Protein AF-A0ABD1RE28-F1 (afdb_monomer_lite)

Foldseek 3Di:
DDDDDDDDDDDDDDDDDDDDDDDDDDDDDDDDDDDDDDDDDDDDDDDDDDDDDDDDDDDDDDDDDDDDDDDDPDDPPPPPPPDPPCPPVNLCVVCVVLLVLLVVCQVVLLPDDLVVLLVLLVVLLVVLQVDPDLPVVLSVLLSSLQNLCCVQVVDRQDSLLSSLLVCVLVVHHRDDDPPNCPLLSVCSSLSSVLSNVPAEEDEDADLVCLVVSCVRNVVSVVSSPFFEAEDDPPDDLVNLLVRRSTSYYRYYPVRVVVLVVVQVVDPDPVSRSD

pLDDT: mean 76.42, std 28.59, range [24.11, 98.69]

Organism: NCBI:txid126358

Secondary structure (DSSP, 8-state):
---------------PPPP--------------------------------------------------------TTSSSSSS----HHHHHHHHHHHHHHHHHHHHHHHTS-HHHHHHHHHHHHHHHTT-S-GGGTHHHHHHHHHHHHHHHHS----HHHHHHHHHHHTT------TTS-HHHHHHHHHHHHHTTSS-EEEEESSHHHHHHHHHHTTHHHHHTT--EEE--TT--HHHHHHHHTSSEEEEEHHHHHHHHHHHHH-SSGGG---

Sequence (274 aa):
MAIAPPLESTAVVHRRPSLSTSALCSNFILSRSSNWLGADFGTNSLKLRVGGGRRREGARGRRRLCAGPRAALGGIFGGIFGKDADTGESTKQMYSGTVALINKLEPEISTLSDSQLRERTSALQERARNVDSLDSLLPEAFAVVREASRRVLGLRPFDVQLIGGMVLHKGEIAEMKTGEGKTLVAILPAFLNALAGKGVHVVTVNDYLARRDCEWVGQVPRFLGLKVGLIQQNMTSEQRRENYLCDITYVTNSELGFDFLRDNLATESNSLAM

Radius of gyration: 31.25 Å; chains: 1; bounding box: 110×73×64 Å

Structure (mmCIF, N/CA/C/O backbone):
data_AF-A0ABD1RE28-F1
#
_entry.id   AF-A0ABD1RE28-F1
#
loop_
_atom_site.group_PDB
_atom_site.id
_atom_site.type_symbol
_atom_site.label_atom_id
_atom_site.label_alt_id
_atom_site.label_comp_id
_atom_site.label_asym_id
_atom_site.label_entity_id
_atom_site.label_seq_id
_atom_site.pdbx_PDB_ins_code
_atom_site.Cartn_x
_atom_site.Cartn_y
_atom_site.Cartn_z
_atom_site.occupancy
_atom_site.B_iso_or_equiv
_atom_site.auth_seq_id
_atom_site.auth_comp_id
_atom_site.auth_asym_id
_atom_site.auth_atom_id
_atom_site.pdbx_PDB_model_num
ATOM 1 N N . MET A 1 1 ? -46.874 31.652 -7.461 1.00 36.19 1 MET A N 1
ATOM 2 C CA . MET A 1 1 ? -47.895 31.133 -8.402 1.00 36.19 1 MET A CA 1
ATOM 3 C C . MET A 1 1 ? -47.139 30.411 -9.508 1.00 36.19 1 MET A C 1
ATOM 5 O O . MET A 1 1 ? -46.294 31.050 -10.101 1.00 36.19 1 MET A O 1
ATOM 9 N N . ALA A 1 2 ? -47.277 29.119 -9.781 1.00 38.47 2 ALA A N 1
ATOM 10 C CA . ALA A 1 2 ? -48.286 28.145 -9.399 1.00 38.47 2 ALA A CA 1
ATOM 11 C C . ALA A 1 2 ? -47.628 26.784 -9.096 1.00 38.47 2 ALA A C 1
ATOM 13 O O . ALA A 1 2 ? -46.570 26.453 -9.623 1.00 38.47 2 ALA A O 1
ATOM 14 N N . ILE A 1 3 ? -48.284 26.057 -8.198 1.00 42.03 3 ILE A N 1
ATOM 15 C CA . ILE A 1 3 ? -47.970 24.723 -7.684 1.00 42.03 3 ILE A CA 1
ATOM 16 C C . ILE A 1 3 ? -48.710 23.700 -8.559 1.00 42.03 3 ILE A C 1
ATOM 18 O O . ILE A 1 3 ? -49.836 23.971 -8.975 1.00 42.03 3 ILE A O 1
ATOM 22 N N . ALA A 1 4 ? -48.117 22.527 -8.787 1.00 40.69 4 ALA A N 1
ATOM 23 C CA . ALA A 1 4 ? -48.805 21.333 -9.287 1.00 40.69 4 ALA A CA 1
ATOM 24 C C . ALA A 1 4 ? -48.421 20.106 -8.420 1.00 40.69 4 ALA A C 1
ATOM 26 O O . ALA A 1 4 ? -47.352 20.128 -7.808 1.00 40.69 4 ALA A O 1
ATOM 27 N N . PRO A 1 5 ? -49.310 19.100 -8.288 1.00 51.03 5 PRO A N 1
ATOM 28 C CA . PRO A 1 5 ? -49.558 18.362 -7.039 1.00 51.03 5 PRO A CA 1
ATOM 29 C C . PRO A 1 5 ? -48.822 17.006 -6.925 1.00 51.03 5 PRO A C 1
ATOM 31 O O . PRO A 1 5 ? -48.260 16.537 -7.915 1.00 51.03 5 PRO A O 1
ATOM 34 N N . PRO A 1 6 ? -48.842 16.350 -5.740 1.00 45.81 6 PRO A N 1
ATOM 35 C CA . PRO A 1 6 ? -48.238 15.036 -5.525 1.00 45.81 6 PRO A CA 1
ATOM 36 C C . PRO A 1 6 ? -49.224 13.894 -5.833 1.00 45.81 6 PRO A C 1
ATOM 38 O O . PRO A 1 6 ? -50.433 14.056 -5.670 1.00 45.81 6 PRO A O 1
ATOM 41 N N . LEU A 1 7 ? -48.706 12.724 -6.221 1.00 45.94 7 LEU A N 1
ATOM 42 C CA . LEU A 1 7 ? -49.463 11.468 -6.264 1.00 45.94 7 LEU A CA 1
ATOM 43 C C . LEU A 1 7 ? -48.716 10.352 -5.523 1.00 45.94 7 LEU A C 1
ATOM 45 O O . LEU A 1 7 ? -47.48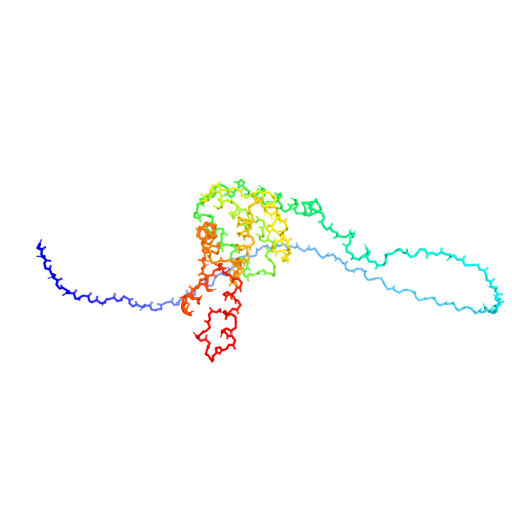8 10.278 -5.531 1.00 45.94 7 LEU A O 1
ATOM 49 N N . GLU A 1 8 ? -49.516 9.544 -4.836 1.00 36.16 8 GLU A N 1
ATOM 50 C CA . GLU A 1 8 ? -49.195 8.655 -3.725 1.00 36.16 8 GLU A CA 1
ATOM 51 C C . GLU A 1 8 ? -48.563 7.303 -4.096 1.00 36.16 8 GLU A C 1
ATOM 53 O O . GLU A 1 8 ? -48.825 6.707 -5.137 1.00 36.16 8 GLU A O 1
ATOM 58 N N . SER A 1 9 ? -47.776 6.813 -3.133 1.00 35.38 9 SER A N 1
ATOM 59 C CA . SER A 1 9 ? -47.664 5.438 -2.622 1.00 35.38 9 SER A CA 1
ATOM 60 C C . SER A 1 9 ? -48.475 4.320 -3.305 1.00 35.38 9 SER A C 1
ATOM 62 O O . SER A 1 9 ? -49.680 4.194 -3.095 1.00 35.38 9 SER A O 1
ATOM 64 N N . THR A 1 10 ? -47.758 3.347 -3.876 1.00 36.03 10 THR A N 1
ATOM 65 C CA . THR A 1 10 ? -48.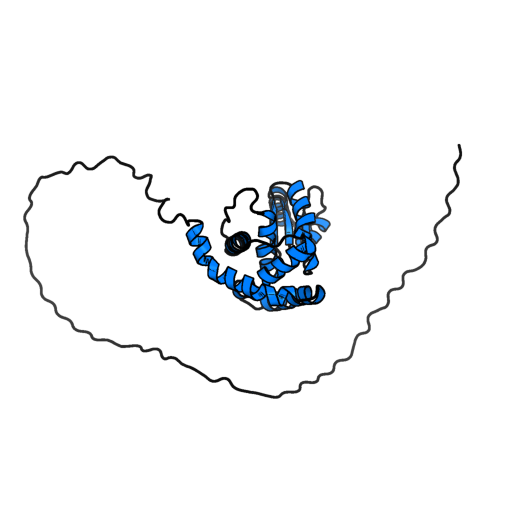192 1.939 -3.897 1.00 36.03 10 THR A CA 1
ATOM 66 C C . THR A 1 10 ? -47.042 1.022 -3.487 1.00 36.03 10 THR A C 1
ATOM 68 O O . THR A 1 10 ? -46.037 0.901 -4.186 1.00 36.03 10 THR A O 1
ATOM 71 N N . ALA A 1 11 ? -47.209 0.368 -2.339 1.00 35.75 11 ALA A N 1
ATOM 72 C CA . ALA A 1 11 ? -46.377 -0.721 -1.854 1.00 35.75 11 ALA A CA 1
ATOM 73 C C . ALA A 1 11 ? -46.570 -1.983 -2.709 1.00 35.75 11 ALA A C 1
ATOM 75 O O . ALA A 1 11 ? -47.705 -2.407 -2.914 1.00 35.75 11 ALA A O 1
ATOM 76 N N . VAL A 1 12 ? -45.478 -2.637 -3.131 1.00 37.34 12 VAL A N 1
ATOM 77 C CA . VAL A 1 12 ? -45.514 -4.026 -3.622 1.00 37.34 12 VAL A CA 1
ATOM 78 C C . VAL A 1 12 ? -44.292 -4.814 -3.124 1.00 37.34 12 VAL A C 1
ATOM 80 O O . VAL A 1 12 ? -43.197 -4.731 -3.664 1.00 37.34 12 VAL A O 1
ATOM 83 N N . VAL A 1 13 ? -44.543 -5.569 -2.051 1.00 34.44 13 VAL A N 1
ATOM 84 C CA . VAL A 1 13 ? -44.196 -6.984 -1.801 1.00 34.44 13 VAL A CA 1
ATOM 85 C C . VAL A 1 13 ? -42.754 -7.470 -2.045 1.00 34.44 13 VAL A C 1
ATOM 87 O O . VAL A 1 13 ? -42.316 -7.736 -3.161 1.00 34.44 13 VAL A O 1
ATOM 90 N N . HIS A 1 14 ? -42.093 -7.787 -0.925 1.00 31.86 14 HIS A N 1
ATOM 91 C CA . HIS A 1 14 ? -40.963 -8.710 -0.807 1.00 31.86 14 HIS A CA 1
ATOM 92 C C . HIS A 1 14 ? -41.221 -10.080 -1.460 1.00 31.86 14 HIS A C 1
ATOM 94 O O . HIS A 1 14 ? -42.184 -10.763 -1.112 1.00 31.86 14 HIS A O 1
ATOM 100 N N . ARG A 1 15 ? -40.260 -10.572 -2.254 1.00 30.05 15 ARG A N 1
ATOM 101 C CA . ARG A 1 15 ? -40.018 -12.015 -2.423 1.00 30.05 15 ARG A CA 1
ATOM 102 C C . ARG A 1 15 ? -38.520 -12.321 -2.413 1.00 30.05 15 ARG A C 1
ATOM 104 O O . ARG A 1 15 ? -37.796 -11.968 -3.335 1.00 30.05 15 ARG A O 1
ATOM 111 N N . ARG A 1 16 ? -38.076 -12.999 -1.351 1.00 31.75 16 ARG A N 1
ATOM 112 C CA . ARG A 1 16 ? -36.833 -13.785 -1.319 1.00 31.75 16 ARG A CA 1
ATOM 113 C C . ARG A 1 16 ? -37.068 -15.106 -2.065 1.00 31.75 16 ARG A C 1
ATOM 115 O O . ARG A 1 16 ? -38.157 -15.659 -1.906 1.00 31.75 16 ARG A O 1
ATOM 122 N N . PRO A 1 17 ? -36.065 -15.690 -2.734 1.00 34.25 17 PRO A N 1
ATOM 123 C CA . PRO A 1 17 ? -35.991 -17.131 -2.892 1.00 34.25 17 PRO A CA 1
ATOM 124 C C . PRO A 1 17 ? -35.069 -17.731 -1.826 1.00 34.25 17 PRO A C 1
ATOM 126 O O . PRO A 1 17 ? -33.995 -17.219 -1.514 1.00 34.25 17 PRO A O 1
ATOM 129 N N . SER A 1 18 ? -35.573 -18.808 -1.244 1.00 31.59 18 SER A N 1
ATOM 130 C CA . SER A 1 18 ? -35.031 -19.621 -0.167 1.00 31.59 18 SER A CA 1
ATOM 131 C C . SER A 1 18 ? -33.905 -20.556 -0.608 1.00 31.59 18 SER A C 1
ATOM 133 O O . SER A 1 18 ? -33.857 -21.020 -1.744 1.00 31.59 18 SER A O 1
ATOM 135 N N . LEU A 1 19 ? -33.064 -20.882 0.373 1.00 29.50 19 LEU A N 1
ATOM 136 C CA . LEU A 1 19 ? -32.102 -21.979 0.397 1.00 29.50 19 LEU A CA 1
ATOM 137 C C . LEU A 1 19 ? -32.747 -23.328 0.036 1.00 29.50 19 LEU A C 1
ATOM 139 O O . LEU A 1 19 ? -33.831 -23.650 0.522 1.00 29.50 19 LEU A O 1
ATOM 143 N N . SER A 1 20 ? -32.021 -24.133 -0.740 1.00 27.83 20 SER A N 1
ATOM 144 C CA . SER A 1 20 ? -32.233 -25.573 -0.893 1.00 27.83 20 SER A CA 1
ATOM 145 C C . SER A 1 20 ? -30.921 -26.283 -0.580 1.00 27.83 20 SER A C 1
ATOM 147 O O . SER A 1 20 ? -29.931 -26.141 -1.294 1.00 27.83 20 SER A O 1
ATOM 149 N N . THR A 1 21 ? -30.927 -27.021 0.521 1.00 29.89 21 THR A N 1
ATOM 150 C CA . THR A 1 21 ? -29.861 -27.890 1.013 1.00 29.89 21 THR A CA 1
ATOM 151 C C . THR A 1 21 ? -29.950 -29.282 0.380 1.00 29.89 21 THR A C 1
ATOM 153 O O . THR A 1 21 ? -31.027 -29.741 0.014 1.00 29.89 21 THR A O 1
ATOM 156 N N . SER A 1 22 ? -28.811 -29.981 0.408 1.00 29.36 22 SER A N 1
ATOM 157 C CA . SER A 1 22 ? -28.588 -31.426 0.219 1.00 29.36 22 SER A CA 1
ATOM 158 C C . SER A 1 22 ? -28.285 -31.936 -1.198 1.00 29.36 22 SER A C 1
ATOM 160 O O . SER A 1 22 ? -29.160 -32.083 -2.040 1.00 29.36 22 SER A O 1
ATOM 162 N N . ALA A 1 23 ? -27.016 -32.301 -1.407 1.00 28.70 23 ALA A N 1
ATOM 163 C CA . ALA A 1 23 ? -26.634 -33.647 -1.836 1.00 28.70 23 ALA A CA 1
ATOM 164 C C . ALA A 1 23 ? -25.129 -33.855 -1.589 1.00 28.70 23 ALA A C 1
ATOM 16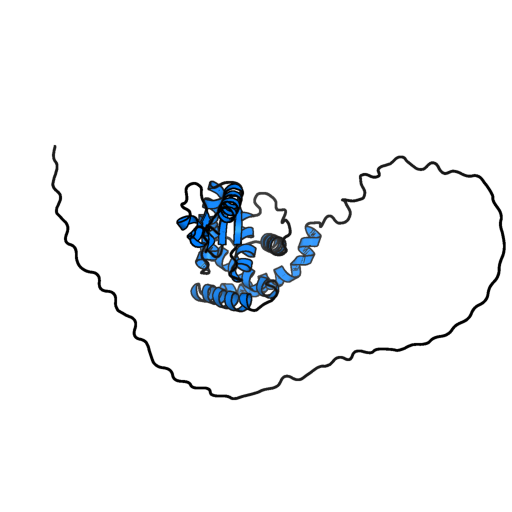6 O O . ALA A 1 23 ? -24.270 -33.285 -2.256 1.00 28.70 23 ALA A O 1
ATOM 167 N N . LEU A 1 24 ? -24.841 -34.670 -0.578 1.00 29.08 24 LEU A N 1
ATOM 168 C CA . LEU A 1 24 ? -23.562 -35.326 -0.340 1.00 29.08 24 LEU A CA 1
ATOM 169 C C . LEU A 1 24 ? -23.320 -36.372 -1.439 1.00 29.08 24 LEU A C 1
ATOM 171 O O . LEU A 1 24 ? -24.181 -37.220 -1.643 1.00 29.08 24 LEU A O 1
ATOM 175 N N . CYS A 1 25 ? -22.152 -36.349 -2.081 1.00 26.52 25 CYS A N 1
ATOM 176 C CA . CYS A 1 25 ? -21.436 -37.513 -2.633 1.00 26.52 25 CYS A CA 1
ATOM 177 C C . CYS A 1 25 ? -20.032 -37.029 -3.028 1.00 26.52 25 CYS A C 1
ATOM 179 O O . CYS A 1 25 ? -19.881 -36.212 -3.927 1.00 26.52 25 CYS A O 1
ATOM 181 N N . SER A 1 26 ? -19.008 -37.257 -2.206 1.00 27.06 26 SER A N 1
ATOM 182 C CA . SER A 1 26 ? -18.120 -38.428 -2.269 1.00 27.06 26 SER A CA 1
ATOM 183 C C . SER A 1 26 ? -17.733 -38.835 -3.699 1.00 27.06 26 SER A C 1
ATOM 185 O O . SER A 1 26 ? -18.504 -39.459 -4.414 1.00 27.06 26 SER A O 1
ATOM 187 N N . ASN A 1 27 ? -16.508 -38.487 -4.100 1.00 29.12 27 ASN A N 1
ATOM 188 C CA . ASN A 1 27 ? -15.665 -39.378 -4.892 1.00 29.12 27 ASN A CA 1
ATOM 189 C C . ASN A 1 27 ? -14.191 -39.061 -4.642 1.00 29.12 27 ASN A C 1
ATOM 191 O O . ASN A 1 27 ? -13.582 -38.149 -5.192 1.00 29.12 27 ASN A O 1
ATOM 195 N N . PHE A 1 28 ? -13.676 -39.861 -3.723 1.00 24.11 28 PHE A N 1
ATOM 196 C CA . PHE A 1 28 ? -12.289 -40.116 -3.412 1.00 24.11 28 PHE A CA 1
ATOM 197 C C . PHE A 1 28 ? -11.739 -41.001 -4.540 1.00 24.11 28 PHE A C 1
ATOM 199 O O . PHE A 1 28 ? -12.160 -42.148 -4.658 1.00 24.11 28 PHE A O 1
ATOM 206 N N . ILE A 1 29 ? -10.831 -40.498 -5.380 1.00 30.14 29 ILE A N 1
ATOM 207 C CA . ILE A 1 29 ? -10.005 -41.351 -6.246 1.00 30.14 29 ILE A CA 1
ATOM 208 C C . ILE A 1 29 ? -8.543 -40.928 -6.108 1.00 30.14 29 ILE A C 1
ATOM 210 O O . ILE A 1 29 ? -8.135 -39.824 -6.456 1.00 30.14 29 ILE A O 1
ATOM 214 N N . LEU A 1 30 ? -7.798 -41.873 -5.541 1.00 28.12 30 LEU A N 1
ATOM 215 C CA . LEU A 1 30 ? -6.351 -41.982 -5.436 1.00 28.12 30 LEU A CA 1
ATOM 216 C C . LEU A 1 30 ? -5.665 -42.127 -6.803 1.00 28.12 30 LEU A C 1
ATOM 218 O O . LEU A 1 30 ? -6.274 -42.605 -7.758 1.00 28.12 30 LEU A O 1
ATOM 222 N N . SER A 1 31 ? -4.340 -41.911 -6.773 1.00 27.56 31 SER A N 1
ATOM 223 C CA . SER A 1 31 ? -3.302 -42.281 -7.760 1.00 27.56 31 SER A CA 1
ATOM 224 C C . SER A 1 31 ? -2.859 -41.090 -8.629 1.00 27.56 31 SER A C 1
ATOM 226 O O . SER A 1 31 ? -3.686 -40.438 -9.242 1.00 27.56 31 SER A O 1
ATOM 228 N N . ARG A 1 32 ? -1.575 -40.731 -8.749 1.00 25.86 32 ARG A N 1
ATOM 229 C CA . ARG A 1 32 ? -0.370 -41.565 -8.689 1.00 25.86 32 ARG A CA 1
ATOM 230 C C . ARG A 1 32 ? 0.884 -40.715 -8.439 1.00 25.86 32 ARG A C 1
ATOM 232 O O . ARG A 1 32 ? 1.008 -39.592 -8.908 1.00 25.86 32 ARG A O 1
ATOM 239 N N . SER A 1 33 ? 1.804 -41.339 -7.723 1.00 28.94 33 SER A N 1
ATOM 240 C CA . SER A 1 33 ? 3.193 -40.992 -7.426 1.00 28.94 33 SER A CA 1
ATOM 241 C C . SER A 1 33 ? 4.079 -40.628 -8.626 1.00 28.94 33 SER A C 1
ATOM 243 O O . SER A 1 33 ? 4.052 -41.340 -9.630 1.00 28.94 33 SER A O 1
ATOM 245 N N . SER A 1 34 ? 5.023 -39.703 -8.416 1.00 33.41 34 SER A N 1
ATOM 246 C CA . SER A 1 34 ? 6.401 -39.844 -8.920 1.00 33.41 34 SER A CA 1
ATOM 247 C C . SER A 1 34 ? 7.398 -38.966 -8.148 1.00 33.41 34 SER A C 1
ATOM 249 O O . SER A 1 34 ? 7.489 -37.761 -8.360 1.00 33.41 34 SER A O 1
ATOM 251 N N . ASN A 1 35 ? 8.112 -39.636 -7.242 1.00 28.53 35 ASN A N 1
ATOM 252 C CA . ASN A 1 35 ? 9.484 -39.447 -6.762 1.00 28.53 35 ASN A CA 1
ATOM 253 C C . ASN A 1 35 ? 10.280 -38.219 -7.239 1.00 28.53 35 ASN A C 1
ATOM 255 O O . ASN A 1 35 ? 10.616 -38.121 -8.416 1.00 28.53 35 ASN A O 1
ATOM 259 N N . TRP A 1 36 ? 10.776 -37.444 -6.271 1.00 27.92 36 TRP A N 1
ATOM 260 C CA . TRP A 1 36 ? 12.114 -36.852 -6.325 1.00 27.92 36 TRP A CA 1
ATOM 261 C C . TRP A 1 36 ? 12.870 -37.211 -5.037 1.00 27.92 36 TRP A C 1
ATOM 263 O O . TRP A 1 36 ? 12.535 -36.758 -3.947 1.00 27.92 36 TRP A O 1
ATOM 273 N N . LEU A 1 37 ? 13.853 -38.101 -5.201 1.00 31.72 37 LEU A N 1
ATOM 274 C CA . LEU A 1 37 ? 14.954 -38.385 -4.271 1.00 31.72 37 LEU A CA 1
ATOM 275 C C . LEU A 1 37 ? 15.743 -37.074 -4.062 1.00 31.72 37 LEU A C 1
ATOM 277 O O . LEU A 1 37 ? 15.891 -36.306 -5.006 1.00 31.72 37 LEU A O 1
ATOM 281 N N . GLY A 1 38 ? 16.201 -36.692 -2.872 1.00 26.86 38 GLY A N 1
ATOM 282 C CA . GLY A 1 38 ? 17.043 -37.458 -1.958 1.00 26.86 38 GLY A CA 1
ATOM 283 C C . GLY A 1 38 ? 18.479 -36.937 -2.087 1.00 26.86 38 GLY A C 1
ATOM 284 O O . GLY A 1 38 ? 19.179 -37.315 -3.020 1.00 26.86 38 GLY A O 1
ATOM 285 N N . ALA A 1 39 ? 18.899 -36.051 -1.181 1.00 30.08 39 ALA A N 1
ATOM 286 C CA . ALA A 1 39 ? 20.300 -35.669 -1.003 1.00 30.08 39 ALA A CA 1
ATOM 287 C C . ALA A 1 39 ? 20.533 -35.225 0.449 1.00 30.08 39 ALA A C 1
ATOM 289 O O . ALA A 1 39 ? 20.464 -34.044 0.786 1.00 30.08 39 ALA A O 1
ATOM 290 N N . ASP A 1 40 ? 20.792 -36.220 1.296 1.00 28.25 40 ASP A N 1
ATOM 291 C CA . ASP A 1 40 ? 21.434 -36.071 2.597 1.00 28.25 40 ASP A CA 1
ATOM 292 C C . ASP A 1 40 ? 22.867 -35.557 2.402 1.00 28.25 40 ASP A C 1
ATOM 294 O O . ASP A 1 40 ? 23.653 -36.162 1.669 1.00 28.25 40 ASP A O 1
ATOM 298 N N . PHE A 1 41 ? 23.239 -34.475 3.089 1.00 28.95 41 PHE A N 1
ATOM 299 C CA . PHE A 1 41 ? 24.643 -34.113 3.282 1.00 28.95 41 PHE A CA 1
ATOM 300 C C . PHE A 1 41 ? 24.976 -34.135 4.768 1.00 28.95 41 PHE A C 1
ATOM 302 O O . PHE A 1 41 ? 24.355 -33.463 5.591 1.00 28.95 41 PHE A O 1
ATOM 309 N N . GLY A 1 42 ? 25.942 -34.998 5.079 1.00 27.97 42 GLY A N 1
ATOM 310 C CA . GLY A 1 42 ? 26.236 -35.490 6.409 1.00 27.97 42 GLY A CA 1
ATOM 311 C C . GLY A 1 42 ? 26.836 -34.453 7.348 1.00 27.97 42 GLY A C 1
ATOM 312 O O . GLY A 1 42 ? 27.689 -33.639 6.995 1.00 27.97 42 GLY A O 1
ATOM 313 N N . THR A 1 43 ? 26.416 -34.571 8.599 1.00 30.89 43 THR A N 1
ATOM 314 C CA . THR A 1 43 ? 27.070 -34.011 9.772 1.00 30.89 43 THR A CA 1
ATOM 315 C C . THR A 1 43 ? 28.348 -34.800 10.054 1.00 30.89 43 THR A C 1
ATOM 317 O O . THR A 1 43 ? 28.314 -36.010 10.259 1.00 30.89 43 THR A O 1
ATOM 320 N N . ASN A 1 44 ? 29.496 -34.121 10.080 1.00 28.86 44 ASN A N 1
ATOM 321 C CA . ASN A 1 44 ? 30.755 -34.724 10.512 1.00 28.86 44 ASN A CA 1
ATOM 322 C C . ASN A 1 44 ? 31.141 -34.157 11.882 1.00 28.86 44 ASN A C 1
ATOM 324 O O . ASN A 1 44 ? 31.723 -33.081 12.007 1.00 28.86 44 ASN A O 1
ATOM 328 N N . SER A 1 45 ? 30.771 -34.895 12.927 1.00 30.12 45 SER A N 1
ATOM 329 C CA . SER A 1 45 ? 31.215 -34.689 14.302 1.00 30.12 45 SER A CA 1
ATOM 330 C C . SER A 1 45 ? 32.582 -35.345 14.512 1.00 30.12 45 SER A C 1
ATOM 332 O O . SER A 1 45 ? 32.692 -36.570 14.462 1.00 30.12 45 SER A O 1
ATOM 334 N N . LEU A 1 46 ? 33.613 -34.552 14.805 1.00 31.36 46 LEU A N 1
ATOM 335 C CA . LEU A 1 46 ? 34.931 -35.044 15.213 1.00 31.36 46 LEU A CA 1
ATOM 336 C C . LEU A 1 46 ? 35.119 -34.858 16.724 1.00 31.36 46 LEU A C 1
ATOM 338 O O . LEU A 1 46 ? 35.104 -33.747 17.252 1.00 31.36 46 LEU A O 1
ATOM 342 N N . LYS A 1 47 ? 35.269 -35.990 17.418 1.00 30.11 47 LYS A N 1
ATOM 343 C CA . LYS A 1 47 ? 35.565 -36.112 18.849 1.00 30.11 47 LYS A CA 1
ATOM 344 C C . LYS A 1 47 ? 37.059 -35.900 19.141 1.00 30.11 47 LYS A C 1
ATOM 346 O O . LYS A 1 47 ? 37.906 -36.482 18.479 1.00 30.11 47 LYS A O 1
ATOM 351 N N . LEU A 1 48 ? 37.299 -35.163 20.231 1.00 27.31 48 LEU A N 1
ATOM 352 C CA . LEU A 1 48 ? 38.301 -35.348 21.298 1.00 27.31 48 LEU A CA 1
ATOM 353 C C . LEU A 1 48 ? 39.765 -35.681 20.954 1.00 27.31 48 LEU A C 1
ATOM 355 O O . LEU A 1 48 ? 40.094 -36.784 20.524 1.00 27.31 48 LEU A O 1
ATOM 359 N N . ARG A 1 49 ? 40.670 -34.848 21.491 1.00 26.50 49 ARG A N 1
ATOM 360 C CA . ARG A 1 49 ? 41.860 -35.368 22.180 1.00 26.50 49 ARG A CA 1
ATOM 361 C C . ARG A 1 49 ? 42.238 -34.514 23.393 1.00 26.50 49 ARG A C 1
ATOM 363 O O . ARG A 1 49 ? 42.543 -33.334 23.282 1.00 26.50 49 ARG A O 1
ATOM 370 N N . VAL A 1 50 ? 42.183 -35.162 24.553 1.00 28.16 50 VAL A N 1
ATOM 371 C CA . VAL A 1 50 ? 42.702 -34.716 25.851 1.00 28.16 50 VAL A CA 1
ATOM 372 C C . VAL A 1 50 ? 44.225 -34.866 25.852 1.00 28.16 50 VAL A C 1
ATOM 374 O O . VAL A 1 50 ? 44.741 -35.888 25.402 1.00 28.16 50 VAL A O 1
ATOM 377 N N . 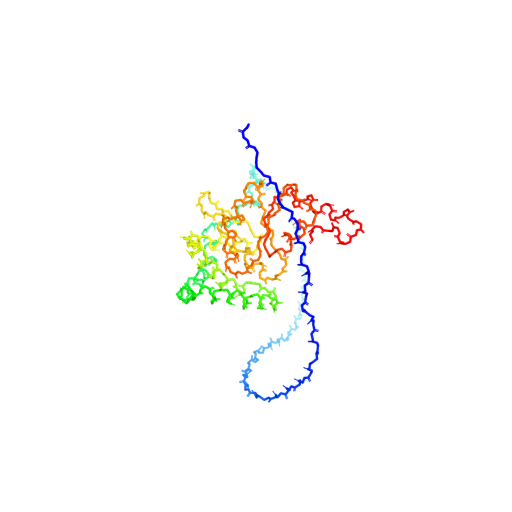GLY A 1 51 ? 44.937 -33.883 26.401 1.00 29.36 51 GLY A N 1
ATOM 378 C CA . GLY A 1 51 ? 46.375 -33.961 26.657 1.00 29.36 51 GLY A CA 1
ATOM 379 C C . GLY A 1 51 ? 46.798 -32.895 27.661 1.00 29.36 51 GLY A C 1
ATOM 380 O O . GLY A 1 51 ? 46.902 -31.723 27.318 1.00 29.36 51 GLY A O 1
ATOM 381 N N . GLY A 1 52 ? 46.973 -33.302 28.918 1.00 27.17 52 GLY A N 1
ATOM 382 C CA . GLY A 1 52 ? 47.416 -32.440 30.010 1.00 27.17 52 GLY A CA 1
ATOM 383 C C . GLY A 1 52 ? 48.932 -32.232 30.044 1.00 27.17 52 GLY A C 1
ATOM 384 O O . GLY A 1 52 ? 49.700 -33.029 29.516 1.00 27.17 52 GLY A O 1
ATOM 385 N N . GLY A 1 53 ? 49.353 -31.176 30.740 1.00 28.89 53 GLY A N 1
ATOM 386 C CA . GLY A 1 53 ? 50.758 -30.908 31.043 1.00 28.89 53 GLY A CA 1
ATOM 387 C C . GLY A 1 53 ? 50.917 -29.674 31.928 1.00 28.89 53 GLY A C 1
ATOM 388 O O . GLY A 1 53 ? 50.923 -28.551 31.441 1.00 28.89 53 GLY A O 1
ATOM 389 N N . ARG A 1 54 ? 51.024 -29.884 33.245 1.00 29.67 54 ARG A N 1
ATOM 390 C CA . ARG A 1 54 ? 51.406 -28.862 34.236 1.00 29.67 54 ARG A CA 1
ATOM 391 C C . ARG A 1 54 ? 52.908 -28.571 34.136 1.00 29.67 54 ARG A C 1
ATOM 393 O O . ARG A 1 54 ? 53.677 -29.522 34.044 1.00 29.67 54 ARG A O 1
ATOM 400 N N . ARG A 1 55 ? 53.324 -27.323 34.382 1.00 29.12 55 ARG A N 1
ATOM 401 C CA . ARG A 1 55 ? 54.470 -26.997 35.259 1.00 29.12 55 ARG A CA 1
ATOM 402 C C . ARG A 1 55 ? 54.404 -25.542 35.739 1.00 29.12 55 ARG A C 1
ATOM 404 O O . ARG A 1 55 ? 53.842 -24.680 35.077 1.00 29.12 55 ARG A O 1
ATOM 411 N N . ARG A 1 56 ? 54.880 -25.366 36.972 1.00 29.42 56 ARG A N 1
ATOM 412 C CA . ARG A 1 56 ? 54.829 -24.186 37.846 1.00 29.42 56 ARG A CA 1
ATOM 413 C C . ARG A 1 56 ? 56.103 -23.337 37.715 1.00 29.42 56 ARG A C 1
ATOM 415 O O . ARG A 1 56 ? 57.058 -23.784 37.094 1.00 29.42 56 ARG A O 1
ATOM 422 N N . GLU A 1 57 ? 56.083 -22.239 38.483 1.00 30.52 57 GLU A N 1
ATOM 423 C CA . GLU A 1 57 ? 57.179 -21.363 38.953 1.00 30.52 57 GLU A CA 1
ATOM 424 C C . GLU A 1 57 ? 57.362 -20.099 38.101 1.00 30.52 57 GLU A C 1
ATOM 426 O O . GLU A 1 57 ? 57.336 -20.156 36.885 1.00 30.52 57 GLU A O 1
ATOM 431 N N . GLY A 1 58 ? 57.512 -18.890 38.642 1.00 27.67 58 GLY A N 1
ATOM 432 C CA . GLY A 1 58 ? 57.631 -18.434 40.022 1.00 27.67 58 GLY A CA 1
ATOM 433 C C . GLY A 1 58 ? 58.310 -17.054 40.039 1.00 27.67 58 GLY A C 1
ATOM 434 O O . GLY A 1 58 ? 59.212 -16.801 39.255 1.00 27.67 58 GLY A O 1
ATOM 435 N N . ALA A 1 59 ? 57.893 -16.212 40.989 1.00 30.36 59 ALA A N 1
ATOM 436 C CA . ALA A 1 59 ? 58.647 -15.108 41.603 1.00 30.36 59 ALA A CA 1
ATOM 437 C C . ALA A 1 59 ? 58.785 -13.715 40.920 1.00 30.36 59 ALA A C 1
ATOM 439 O O . ALA A 1 59 ? 59.531 -13.492 39.979 1.00 30.36 59 ALA A O 1
ATOM 440 N N . ARG A 1 60 ? 58.160 -12.746 41.616 1.00 30.28 60 ARG A N 1
ATOM 441 C CA . ARG A 1 60 ? 58.713 -11.484 42.173 1.00 30.28 60 ARG A CA 1
ATOM 442 C C . ARG A 1 60 ? 59.349 -10.438 41.232 1.00 30.28 60 ARG A C 1
ATOM 444 O O . ARG A 1 60 ? 60.542 -10.448 40.978 1.00 30.28 60 ARG A O 1
ATOM 451 N N . GLY A 1 61 ? 58.575 -9.372 41.003 1.00 30.80 61 GLY A N 1
ATOM 452 C CA . GLY A 1 61 ? 58.794 -8.067 41.649 1.00 30.80 61 GLY A CA 1
ATOM 453 C C . GLY A 1 61 ? 59.849 -7.114 41.069 1.00 30.80 61 GLY A C 1
ATOM 454 O O . GLY A 1 61 ? 61.042 -7.320 41.247 1.00 30.80 61 GLY A O 1
ATOM 455 N N . ARG A 1 62 ? 59.395 -5.953 40.569 1.00 33.12 62 ARG A N 1
ATOM 456 C CA . ARG A 1 62 ? 60.042 -4.644 40.803 1.00 33.12 62 ARG A CA 1
ATOM 457 C C . ARG A 1 62 ? 59.131 -3.486 40.380 1.00 33.12 62 ARG A C 1
ATOM 459 O O . ARG A 1 62 ? 58.706 -3.403 39.235 1.00 33.12 62 ARG A O 1
ATOM 466 N N . ARG A 1 63 ? 58.864 -2.577 41.324 1.00 30.88 63 ARG A N 1
ATOM 467 C CA . ARG A 1 63 ? 58.289 -1.247 41.079 1.00 30.88 63 ARG A CA 1
ATOM 468 C C . ARG A 1 63 ? 59.321 -0.369 40.358 1.00 30.88 63 ARG A C 1
ATOM 470 O O . ARG A 1 63 ? 60.467 -0.308 40.800 1.00 30.88 63 ARG A O 1
ATOM 477 N N . ARG A 1 64 ? 58.894 0.375 39.335 1.00 32.97 64 ARG A N 1
ATOM 478 C CA . ARG A 1 64 ? 59.476 1.669 38.941 1.00 32.97 64 ARG A CA 1
ATOM 479 C C . ARG A 1 64 ? 58.341 2.647 38.638 1.00 32.97 64 ARG A C 1
ATOM 481 O O . ARG A 1 64 ? 57.370 2.287 37.983 1.00 32.97 64 ARG A O 1
ATOM 488 N N . LEU A 1 65 ? 58.477 3.845 39.191 1.00 33.09 65 LEU A N 1
ATOM 489 C CA . LEU A 1 65 ? 57.624 5.014 39.001 1.00 33.09 65 LEU A CA 1
ATOM 490 C C . LEU A 1 65 ? 58.112 5.851 37.803 1.00 33.09 65 LEU A C 1
ATOM 492 O O . LEU A 1 65 ? 59.301 5.824 37.485 1.00 33.09 65 LEU A O 1
ATOM 496 N N . CYS A 1 66 ? 57.177 6.651 37.275 1.00 30.98 66 CYS A N 1
ATOM 497 C CA . CYS A 1 66 ? 57.320 7.852 36.434 1.00 30.98 66 CYS A CA 1
ATOM 498 C C . CYS A 1 66 ? 57.467 7.684 34.908 1.00 30.98 66 CYS A C 1
ATOM 500 O O . CYS A 1 66 ? 58.550 7.403 34.410 1.00 30.98 66 CYS A O 1
ATOM 502 N N . ALA A 1 67 ? 56.391 8.016 34.181 1.00 32.94 67 ALA A N 1
ATOM 503 C CA . ALA A 1 67 ? 56.365 9.013 33.096 1.00 32.94 67 ALA A CA 1
ATOM 504 C C . ALA A 1 67 ? 54.910 9.171 32.609 1.00 32.94 67 ALA A C 1
ATOM 506 O O . ALA A 1 67 ? 54.304 8.214 32.133 1.00 32.94 67 ALA A O 1
ATOM 507 N N . GLY A 1 68 ? 54.318 10.354 32.789 1.00 41.22 68 GLY A N 1
ATOM 508 C CA . GLY A 1 68 ? 52.962 10.640 32.319 1.00 41.22 68 GLY A CA 1
ATOM 509 C C . GLY A 1 68 ? 52.908 10.906 30.810 1.00 41.22 68 GLY A C 1
ATOM 510 O O . GLY A 1 68 ? 53.873 11.420 30.247 1.00 41.22 68 GLY A O 1
ATOM 511 N N . PRO A 1 69 ? 51.755 10.655 30.175 1.00 36.69 69 PRO A N 1
ATOM 512 C CA . PRO A 1 69 ? 51.362 11.362 28.965 1.00 36.69 69 PRO A CA 1
ATOM 513 C C . PRO A 1 69 ? 50.104 12.204 29.222 1.00 36.69 69 PRO A C 1
ATOM 515 O O . PRO A 1 69 ? 49.055 11.697 29.618 1.00 36.69 69 PRO A O 1
ATOM 518 N N . ARG A 1 70 ? 50.213 13.510 28.951 1.00 44.84 70 ARG A N 1
ATOM 519 C CA . ARG A 1 70 ? 49.068 14.382 28.660 1.00 44.84 70 ARG A CA 1
ATOM 520 C C . ARG A 1 70 ? 48.286 13.764 27.497 1.00 44.84 70 ARG A C 1
ATOM 522 O O . ARG A 1 70 ? 48.864 13.572 26.432 1.00 44.84 70 ARG A O 1
ATOM 529 N N . ALA A 1 71 ? 46.995 13.508 27.680 1.00 41.84 71 ALA A N 1
ATOM 530 C CA . ALA A 1 71 ? 46.100 13.137 26.593 1.00 41.84 71 ALA A CA 1
ATOM 531 C C . ALA A 1 71 ? 44.813 13.966 26.667 1.00 41.84 71 ALA A C 1
ATOM 533 O O . ALA A 1 71 ? 44.135 14.019 27.689 1.00 41.84 71 ALA A O 1
ATOM 534 N N . ALA A 1 72 ? 44.590 14.660 25.556 1.00 46.12 72 ALA A N 1
ATOM 535 C CA . ALA A 1 72 ? 43.471 15.486 25.135 1.00 46.12 72 ALA A CA 1
ATOM 536 C C . ALA A 1 72 ? 42.126 15.302 25.868 1.00 46.12 72 ALA A C 1
ATOM 538 O O . ALA A 1 72 ? 41.468 14.268 25.775 1.00 46.12 72 ALA A O 1
ATOM 539 N N . LEU A 1 73 ? 41.657 16.403 26.461 1.00 46.19 73 LEU A N 1
ATOM 540 C CA . LEU A 1 73 ? 40.236 16.738 26.531 1.00 46.19 73 LEU A CA 1
ATOM 541 C C . LEU A 1 73 ? 39.734 16.928 25.093 1.00 46.19 73 LEU A C 1
ATOM 543 O O . LEU A 1 73 ? 39.995 17.954 24.470 1.00 46.19 73 LEU A O 1
ATOM 547 N N . GLY A 1 74 ? 39.064 15.914 24.554 1.00 41.44 74 GLY A N 1
ATOM 548 C CA . GLY A 1 74 ? 38.547 15.931 23.190 1.00 41.44 74 GLY A CA 1
ATOM 549 C C . GLY A 1 74 ? 37.478 14.868 22.973 1.00 41.44 74 GLY A C 1
ATOM 550 O O . GLY A 1 74 ? 37.757 13.821 22.411 1.00 41.44 74 GLY A O 1
ATOM 551 N N . GLY A 1 75 ? 36.255 15.160 23.423 1.00 44.69 75 GLY A N 1
ATOM 552 C CA . GLY A 1 75 ? 35.022 14.648 22.814 1.00 44.69 75 GLY A CA 1
ATOM 553 C C . GLY A 1 75 ? 34.670 13.172 23.025 1.00 44.69 75 GLY A C 1
ATOM 554 O O . GLY A 1 75 ? 34.724 12.383 22.090 1.00 44.69 75 GLY A O 1
ATOM 555 N N . ILE A 1 76 ? 34.117 12.827 24.193 1.00 51.75 76 ILE A N 1
ATOM 556 C CA . ILE A 1 76 ? 33.362 11.569 24.407 1.00 51.75 76 ILE A CA 1
ATOM 557 C C . ILE A 1 76 ? 31.885 11.735 23.961 1.00 51.75 76 ILE A C 1
ATOM 559 O O . ILE A 1 76 ? 30.980 11.118 24.498 1.00 51.75 76 ILE A O 1
ATOM 563 N N . PHE A 1 77 ? 31.606 12.583 22.965 1.00 52.31 77 PHE A N 1
ATOM 564 C CA . PHE A 1 77 ? 30.232 12.836 22.487 1.00 52.31 77 PHE A CA 1
ATOM 565 C C . PHE A 1 77 ? 30.047 12.726 20.964 1.00 52.31 77 PHE A C 1
ATOM 567 O O . PHE A 1 77 ? 28.960 12.994 20.467 1.00 52.31 77 PHE A O 1
ATOM 574 N N . GLY A 1 78 ? 31.064 12.283 20.213 1.00 42.25 78 GLY A N 1
ATOM 575 C CA . GLY A 1 78 ? 30.984 12.138 18.746 1.00 42.25 78 GLY A CA 1
ATOM 576 C C . GLY A 1 78 ? 31.056 10.704 18.207 1.00 42.25 78 GLY A C 1
ATOM 577 O O . GLY A 1 78 ? 31.081 10.519 16.997 1.00 42.25 78 GLY A O 1
ATOM 578 N N . GLY A 1 79 ? 31.150 9.688 19.073 1.00 46.09 79 GLY A N 1
ATOM 579 C CA . GLY A 1 79 ? 31.628 8.353 18.679 1.00 46.09 79 GLY A CA 1
ATOM 580 C C . GLY A 1 79 ? 30.604 7.217 18.630 1.00 46.09 79 GLY A C 1
ATOM 581 O O . GLY A 1 79 ? 30.996 6.107 18.291 1.00 46.09 79 GLY A O 1
ATOM 582 N N . ILE A 1 80 ? 29.332 7.447 18.978 1.00 55.84 80 ILE A N 1
ATOM 583 C CA . ILE A 1 80 ? 28.334 6.359 19.120 1.00 55.84 80 ILE A CA 1
ATOM 584 C C . ILE A 1 80 ? 27.212 6.433 18.059 1.00 55.84 80 ILE A C 1
ATOM 586 O O . ILE A 1 80 ? 26.405 5.521 17.957 1.00 55.84 80 ILE A O 1
ATOM 590 N N . PHE A 1 81 ? 27.195 7.457 17.196 1.00 57.12 81 PHE A N 1
ATOM 591 C CA . PHE A 1 81 ? 26.108 7.678 16.221 1.00 57.12 81 PHE A CA 1
ATOM 592 C C . PHE A 1 81 ? 26.551 7.851 14.754 1.00 57.12 81 PHE A C 1
ATOM 594 O O . PHE A 1 81 ? 25.810 8.420 13.961 1.00 57.12 81 PHE A O 1
ATOM 601 N N . GLY A 1 82 ? 27.749 7.405 14.355 1.00 51.06 82 GLY A N 1
ATOM 602 C CA . GLY A 1 82 ? 28.305 7.872 13.072 1.00 51.06 82 GLY A CA 1
ATOM 603 C C . GLY A 1 82 ? 29.301 6.981 12.341 1.00 51.06 82 GLY A C 1
ATOM 604 O O . GLY A 1 82 ? 30.207 7.519 11.711 1.00 51.06 82 GLY A O 1
ATOM 605 N N . LYS A 1 83 ? 29.169 5.651 12.401 1.00 45.72 83 LYS A N 1
ATOM 606 C CA . LYS A 1 83 ? 29.912 4.754 11.488 1.00 45.72 83 LYS A CA 1
ATOM 607 C C . LYS A 1 83 ? 29.052 3.783 10.677 1.00 45.72 83 LYS A C 1
ATOM 609 O O . LYS A 1 83 ? 29.514 3.362 9.625 1.00 45.72 83 LYS A O 1
ATOM 614 N N . ASP A 1 84 ? 27.805 3.565 11.086 1.00 54.47 84 ASP A N 1
ATOM 615 C CA . ASP A 1 84 ? 26.836 2.710 10.387 1.00 54.47 84 ASP A CA 1
ATOM 616 C C . ASP A 1 84 ? 25.624 3.525 9.899 1.00 54.47 84 ASP A C 1
ATOM 618 O O . ASP A 1 84 ? 24.480 3.093 10.005 1.00 54.47 84 ASP A O 1
ATOM 622 N N . ALA A 1 85 ? 25.846 4.754 9.419 1.00 57.12 85 ALA A N 1
ATOM 623 C CA . ALA A 1 85 ? 24.794 5.448 8.683 1.00 57.12 85 ALA A CA 1
ATOM 624 C C . ALA A 1 85 ? 24.638 4.723 7.341 1.00 57.12 85 ALA A C 1
ATOM 626 O O . ALA A 1 85 ? 25.537 4.808 6.503 1.00 57.12 85 ALA A O 1
ATOM 627 N N . ASP A 1 86 ? 23.544 3.974 7.172 1.00 65.12 86 ASP A N 1
ATOM 628 C CA . ASP A 1 86 ? 23.240 3.294 5.915 1.00 65.12 86 ASP A CA 1
ATOM 629 C C . ASP A 1 86 ? 23.134 4.357 4.818 1.00 65.12 86 ASP A C 1
ATOM 631 O O . ASP A 1 86 ? 22.208 5.168 4.763 1.00 65.12 86 ASP A O 1
ATOM 635 N N . THR A 1 87 ? 24.171 4.444 3.993 1.00 75.06 87 THR A N 1
ATOM 636 C CA . THR A 1 87 ? 24.173 5.348 2.852 1.00 75.06 87 THR A CA 1
ATOM 637 C C . THR A 1 87 ? 23.090 4.914 1.873 1.00 75.06 87 THR A C 1
ATOM 639 O O . THR A 1 87 ? 22.934 3.731 1.590 1.00 75.06 87 THR A O 1
ATOM 642 N N . GLY A 1 88 ? 22.403 5.864 1.236 1.00 80.12 88 GLY A N 1
ATOM 643 C CA . GLY A 1 88 ? 21.430 5.517 0.192 1.00 80.12 88 GLY A CA 1
ATOM 644 C C . GLY A 1 88 ? 22.021 4.661 -0.946 1.00 80.12 88 GLY A C 1
ATOM 645 O O . GLY A 1 88 ? 21.280 3.994 -1.662 1.00 80.12 88 GLY A O 1
ATOM 646 N N . GLU A 1 89 ? 23.347 4.652 -1.122 1.00 85.38 89 GLU A N 1
ATOM 647 C CA . GLU A 1 89 ? 24.057 3.759 -2.046 1.00 85.38 89 GLU A CA 1
ATOM 648 C C . GLU A 1 89 ? 24.150 2.308 -1.550 1.00 85.38 89 GLU A C 1
ATOM 650 O O . GLU A 1 89 ? 23.889 1.395 -2.336 1.00 85.38 89 GLU A O 1
ATOM 655 N N . SER A 1 90 ? 24.450 2.069 -0.268 1.00 87.81 90 SER A N 1
ATOM 656 C CA . SER A 1 90 ? 24.484 0.714 0.302 1.00 87.81 90 SER A CA 1
ATOM 657 C C . SER A 1 90 ? 23.103 0.068 0.282 1.00 87.81 90 SER A C 1
ATOM 659 O O . SER A 1 90 ? 22.974 -1.080 -0.149 1.00 87.81 90 SER A O 1
ATOM 661 N N . THR A 1 91 ? 22.054 0.826 0.610 1.00 89.56 91 THR A N 1
ATOM 662 C CA . THR A 1 91 ? 20.664 0.367 0.499 1.00 89.56 91 THR A CA 1
ATOM 663 C C . THR A 1 91 ? 20.315 -0.002 -0.949 1.00 89.56 91 THR A C 1
ATOM 665 O O . THR A 1 91 ? 19.776 -1.078 -1.212 1.00 89.56 91 THR A O 1
ATOM 668 N N . LYS A 1 92 ? 20.677 0.837 -1.934 1.00 91.00 92 LYS A N 1
ATOM 669 C CA . LYS A 1 92 ? 20.462 0.527 -3.362 1.00 91.00 92 LYS A CA 1
ATOM 670 C C . LYS A 1 92 ? 21.172 -0.753 -3.783 1.00 91.00 92 LYS A C 1
ATOM 672 O O . LYS A 1 92 ? 20.570 -1.573 -4.474 1.00 91.00 92 LYS A O 1
ATOM 677 N N . GLN A 1 93 ? 22.420 -0.939 -3.358 1.00 92.81 93 GLN A N 1
ATOM 678 C CA . GLN A 1 93 ? 23.181 -2.141 -3.675 1.00 92.81 93 GLN A CA 1
ATOM 679 C C . GLN A 1 93 ? 22.530 -3.386 -3.063 1.00 92.81 93 GLN A C 1
ATOM 681 O O . GLN A 1 93 ? 22.379 -4.389 -3.761 1.00 92.81 93 GLN A O 1
ATOM 686 N N . MET A 1 94 ? 22.076 -3.302 -1.809 1.00 93.38 94 MET A N 1
ATOM 687 C CA . MET A 1 94 ? 21.399 -4.393 -1.103 1.00 93.38 94 MET A CA 1
ATOM 688 C C . MET A 1 94 ? 20.137 -4.864 -1.839 1.00 93.38 94 MET A C 1
ATOM 690 O O . MET A 1 94 ? 19.935 -6.065 -2.008 1.00 93.38 94 MET A O 1
ATOM 694 N N . TYR A 1 95 ? 19.301 -3.935 -2.306 1.00 96.19 95 TYR A N 1
ATOM 695 C CA . TYR A 1 95 ? 18.025 -4.265 -2.952 1.00 96.19 95 TYR A CA 1
ATOM 696 C C . TYR A 1 95 ? 18.102 -4.418 -4.477 1.00 96.19 95 TYR A C 1
ATOM 698 O O . TYR A 1 95 ? 17.118 -4.830 -5.095 1.00 96.19 95 TYR A O 1
ATOM 706 N N . SER A 1 96 ? 19.249 -4.125 -5.096 1.00 95.94 96 SER A N 1
ATOM 707 C CA . SER A 1 96 ? 19.440 -4.182 -6.554 1.00 95.94 96 SER A CA 1
ATOM 708 C C . SER A 1 96 ? 19.046 -5.534 -7.164 1.00 95.94 96 SER A C 1
ATOM 710 O O . SER A 1 96 ? 18.386 -5.574 -8.203 1.00 95.94 96 SER A O 1
ATOM 712 N N . GLY A 1 97 ? 19.373 -6.639 -6.485 1.00 97.56 97 GLY A N 1
ATOM 713 C CA . GLY A 1 97 ? 18.998 -7.988 -6.909 1.00 97.56 97 GLY A CA 1
ATOM 714 C C . GLY A 1 97 ? 17.482 -8.186 -6.952 1.00 97.56 97 GLY A C 1
ATOM 715 O O . GLY A 1 97 ? 16.946 -8.672 -7.946 1.00 97.56 97 GLY A O 1
ATOM 716 N N . THR A 1 98 ? 16.767 -7.742 -5.918 1.00 97.56 98 THR A N 1
ATOM 717 C CA . THR A 1 98 ? 15.302 -7.841 -5.857 1.00 97.56 98 THR A CA 1
ATOM 718 C C . THR A 1 98 ? 14.627 -6.930 -6.879 1.00 97.56 98 THR A C 1
ATOM 720 O O . THR A 1 98 ? 13.674 -7.348 -7.534 1.00 97.56 98 THR A O 1
ATOM 723 N N . VAL A 1 99 ? 15.153 -5.717 -7.096 1.00 98.38 99 VAL A N 1
ATOM 724 C CA . VAL A 1 99 ? 14.692 -4.830 -8.179 1.00 98.38 99 VAL A CA 1
ATOM 725 C C . VAL A 1 99 ? 14.834 -5.518 -9.539 1.00 98.38 99 VAL A C 1
ATOM 727 O O . VAL A 1 99 ? 13.901 -5.488 -10.338 1.00 98.38 99 VAL A O 1
ATOM 730 N N . ALA A 1 100 ? 15.962 -6.186 -9.797 1.00 98.25 100 ALA A N 1
ATOM 731 C CA . ALA A 1 100 ? 16.169 -6.916 -11.044 1.00 98.25 100 ALA A CA 1
ATOM 732 C C . ALA A 1 100 ? 15.160 -8.064 -11.225 1.00 98.25 100 ALA A C 1
ATOM 734 O O . ALA A 1 100 ? 14.657 -8.258 -12.331 1.00 98.25 100 ALA A O 1
ATOM 735 N N . LEU A 1 101 ? 14.814 -8.786 -10.151 1.00 98.25 101 LEU A N 1
ATOM 736 C CA . LEU A 1 101 ? 13.764 -9.812 -10.183 1.00 98.25 101 LEU A CA 1
ATOM 737 C C . LEU A 1 101 ? 12.396 -9.213 -10.532 1.00 98.25 101 LEU A C 1
ATOM 739 O O . LEU A 1 101 ? 11.719 -9.739 -11.411 1.00 98.25 101 LEU A O 1
ATOM 743 N N . ILE A 1 102 ? 12.020 -8.093 -9.907 1.00 98.38 102 ILE A N 1
ATOM 744 C CA . ILE A 1 102 ? 10.763 -7.383 -10.203 1.00 98.38 102 ILE A CA 1
ATOM 745 C C . ILE A 1 102 ? 10.733 -6.936 -11.672 1.00 98.38 102 ILE A C 1
ATOM 747 O O . ILE A 1 102 ? 9.759 -7.184 -12.379 1.00 98.38 102 ILE A O 1
ATOM 751 N N . ASN A 1 103 ? 11.819 -6.327 -12.157 1.00 98.06 103 ASN A N 1
ATOM 752 C CA . ASN A 1 103 ? 11.945 -5.869 -13.544 1.00 98.06 103 ASN A CA 1
ATOM 753 C C . ASN A 1 103 ? 11.845 -7.030 -14.545 1.00 98.06 103 ASN A C 1
ATOM 755 O O . ASN A 1 103 ? 11.269 -6.876 -15.619 1.00 98.06 103 ASN A O 1
ATOM 759 N N . LYS A 1 104 ? 12.369 -8.209 -14.195 1.00 98.44 104 LYS A N 1
ATOM 760 C CA . LYS A 1 104 ? 12.313 -9.403 -15.047 1.00 98.44 104 LYS A CA 1
ATOM 761 C C . LYS A 1 104 ? 10.891 -9.945 -15.230 1.00 98.44 104 LYS A C 1
ATOM 763 O O . LYS A 1 104 ? 10.625 -10.566 -16.254 1.00 98.44 104 LYS A O 1
ATOM 768 N N . LEU A 1 105 ? 9.992 -9.709 -14.274 1.00 97.94 105 LEU A N 1
ATOM 769 C CA . LEU A 1 105 ? 8.586 -10.123 -14.358 1.00 97.94 105 LEU A CA 1
ATOM 770 C C . LEU A 1 105 ? 7.727 -9.166 -15.200 1.00 97.94 105 LEU A C 1
ATOM 772 O O . LEU A 1 105 ? 6.642 -9.540 -15.640 1.00 97.94 105 LEU A O 1
ATOM 776 N N . GLU A 1 106 ? 8.198 -7.941 -15.448 1.00 95.88 106 GLU A N 1
ATOM 777 C CA . GLU A 1 106 ? 7.431 -6.905 -16.150 1.00 95.88 106 GLU A CA 1
ATOM 778 C C . GLU A 1 106 ? 6.963 -7.318 -17.560 1.00 95.88 106 GLU A C 1
ATOM 780 O O . GLU A 1 106 ? 5.787 -7.099 -17.856 1.00 95.88 106 GLU A O 1
ATOM 785 N N . PRO A 1 107 ? 7.785 -7.960 -18.421 1.00 97.38 107 PRO A N 1
ATOM 786 C CA . PRO A 1 107 ? 7.333 -8.401 -19.739 1.00 97.38 107 PRO A CA 1
ATOM 787 C C . PRO A 1 107 ? 6.167 -9.390 -19.664 1.00 97.38 107 PRO A C 1
ATOM 789 O O . PRO A 1 107 ? 5.192 -9.223 -20.385 1.00 97.38 107 PRO A O 1
ATOM 792 N N . GLU A 1 108 ? 6.219 -10.370 -18.758 1.00 97.56 108 GLU A N 1
ATOM 793 C CA . GLU A 1 108 ? 5.135 -11.341 -18.564 1.00 97.56 108 GLU A CA 1
ATOM 794 C C . GLU A 1 108 ? 3.870 -10.647 -18.043 1.00 97.56 108 GLU A C 1
ATOM 796 O O . GLU A 1 108 ? 2.800 -10.760 -18.640 1.00 97.56 108 GLU A O 1
ATOM 801 N N . ILE A 1 109 ? 3.998 -9.868 -16.968 1.00 97.38 109 ILE A N 1
ATOM 802 C CA . ILE A 1 109 ? 2.861 -9.238 -16.287 1.00 97.38 109 ILE A CA 1
ATOM 803 C C . ILE A 1 109 ? 2.175 -8.194 -17.176 1.00 97.38 109 ILE A C 1
ATOM 805 O O . ILE A 1 109 ? 0.949 -8.084 -17.161 1.00 97.38 109 ILE A O 1
ATOM 809 N N . SER A 1 110 ? 2.933 -7.474 -18.006 1.00 96.56 110 SER A N 1
ATOM 810 C CA . SER A 1 110 ? 2.378 -6.485 -18.935 1.00 96.56 110 SER A CA 1
ATOM 811 C C . SER A 1 110 ? 1.443 -7.086 -19.989 1.00 96.56 110 SER A C 1
ATOM 813 O O . SER A 1 110 ? 0.549 -6.390 -20.464 1.00 96.56 110 SER A O 1
ATOM 815 N N . THR A 1 111 ? 1.601 -8.374 -20.318 1.00 97.88 111 THR A N 1
ATOM 816 C CA . THR A 1 111 ? 0.749 -9.075 -21.296 1.00 97.88 111 THR A CA 1
ATOM 817 C C . THR A 1 111 ? -0.572 -9.571 -20.714 1.00 97.88 111 THR A C 1
ATOM 819 O O . THR A 1 111 ? -1.479 -9.923 -21.466 1.00 97.88 111 THR A O 1
ATOM 822 N N . LEU A 1 112 ? -0.702 -9.595 -19.385 1.00 97.88 112 LEU A N 1
ATOM 823 C CA . LEU A 1 112 ? -1.905 -10.077 -18.718 1.00 97.88 112 LEU A CA 1
ATOM 824 C C . LEU A 1 112 ? -3.080 -9.128 -18.963 1.00 97.88 112 LEU A C 1
ATOM 826 O O . LEU A 1 112 ? -2.936 -7.908 -18.955 1.00 97.88 112 LEU A O 1
ATOM 830 N N . SER A 1 113 ? -4.276 -9.674 -19.118 1.00 98.25 113 SER A N 1
ATOM 831 C CA . SER A 1 113 ? -5.518 -8.899 -19.057 1.00 98.25 113 SER A CA 1
ATOM 832 C C . SER A 1 113 ? -5.813 -8.415 -17.631 1.00 98.25 113 SER A C 1
ATOM 834 O O . SER A 1 113 ? -5.237 -8.894 -16.653 1.00 98.25 113 SER A O 1
ATOM 836 N N . ASP A 1 114 ? -6.741 -7.469 -17.496 1.00 97.94 114 ASP A N 1
ATOM 837 C CA . ASP A 1 114 ? -7.149 -6.944 -16.188 1.00 97.94 114 ASP A CA 1
ATOM 838 C C . ASP A 1 114 ? -7.746 -8.029 -15.280 1.00 97.94 114 ASP A C 1
ATOM 840 O O . ASP A 1 114 ? -7.523 -8.016 -14.070 1.00 97.94 114 ASP A O 1
ATOM 844 N N . SER A 1 115 ? -8.473 -8.999 -15.849 1.00 97.31 115 SER A N 1
ATOM 845 C CA . SER A 1 115 ? -8.985 -10.145 -15.089 1.00 97.31 115 SER A CA 1
ATOM 846 C C . SER A 1 115 ? -7.852 -11.051 -14.616 1.00 97.31 115 SER A C 1
ATOM 848 O O . SER A 1 115 ? -7.819 -11.410 -13.444 1.00 97.31 115 SER A O 1
ATOM 850 N N . GLN A 1 116 ? -6.871 -11.334 -15.476 1.00 97.94 116 GLN A N 1
ATOM 851 C CA . GLN A 1 116 ? -5.707 -12.144 -15.112 1.00 97.94 116 GLN A CA 1
ATOM 852 C C . GLN A 1 116 ? -4.843 -11.478 -14.028 1.00 97.94 116 GLN A C 1
ATOM 854 O O . GLN A 1 116 ? -4.318 -12.169 -13.158 1.00 97.94 116 GLN A O 1
ATOM 859 N N . LEU A 1 117 ? -4.717 -10.144 -14.016 1.00 97.38 117 LEU A N 1
ATOM 860 C CA . LEU A 1 117 ? -4.046 -9.424 -12.921 1.00 97.38 117 LEU A CA 1
ATOM 861 C C . LEU A 1 117 ? -4.775 -9.582 -11.577 1.00 97.38 117 LEU A C 1
ATOM 863 O O . LEU A 1 117 ? -4.135 -9.733 -10.533 1.00 97.38 117 LEU A O 1
ATOM 867 N N . ARG A 1 118 ? -6.112 -9.578 -11.586 1.00 97.19 118 ARG A N 1
ATOM 868 C CA . ARG A 1 118 ? -6.912 -9.847 -10.380 1.00 97.19 118 ARG A CA 1
ATOM 869 C C . ARG A 1 118 ? -6.777 -11.301 -9.934 1.00 97.19 118 ARG A C 1
ATOM 871 O O . ARG A 1 118 ? -6.573 -11.547 -8.752 1.00 97.19 118 ARG A O 1
ATOM 878 N N . GLU A 1 119 ? -6.786 -12.252 -10.865 1.00 97.38 119 GLU A N 1
ATOM 879 C CA . GLU A 1 119 ? -6.552 -13.673 -10.567 1.00 97.38 119 GLU A CA 1
ATOM 880 C C . GLU A 1 119 ? -5.171 -13.906 -9.938 1.00 97.38 119 GLU A C 1
ATOM 882 O O . GLU A 1 119 ? -5.050 -14.655 -8.968 1.00 97.38 119 GLU A O 1
ATOM 887 N N . ARG A 1 120 ? -4.129 -13.203 -10.410 1.00 96.69 120 ARG A N 1
ATOM 888 C CA . ARG A 1 120 ? -2.804 -13.210 -9.763 1.00 96.69 120 ARG A CA 1
ATOM 889 C C . ARG A 1 120 ? -2.869 -12.735 -8.316 1.00 96.69 120 ARG A C 1
ATOM 891 O O . ARG A 1 120 ? -2.210 -13.322 -7.462 1.00 96.69 120 ARG A O 1
ATOM 898 N N . THR A 1 121 ? -3.681 -11.719 -8.028 1.00 96.81 121 THR A N 1
ATOM 899 C CA . THR A 1 121 ? -3.908 -11.252 -6.652 1.00 96.81 121 THR A CA 1
ATOM 900 C C . THR A 1 121 ? -4.556 -12.338 -5.798 1.00 96.81 121 THR A C 1
ATOM 902 O O . THR A 1 121 ? -4.070 -12.604 -4.701 1.00 96.81 121 THR A O 1
ATOM 905 N N . SER A 1 122 ? -5.574 -13.038 -6.304 1.00 95.88 122 SER A N 1
ATOM 906 C CA . SER A 1 122 ? -6.193 -14.164 -5.588 1.00 95.88 122 SER A CA 1
ATOM 907 C C . SER A 1 122 ? -5.192 -15.291 -5.303 1.00 95.88 122 SER A C 1
ATOM 909 O O . SER A 1 122 ? -5.078 -15.739 -4.163 1.00 95.88 122 SER A O 1
ATOM 911 N N . ALA A 1 123 ? -4.376 -15.678 -6.289 1.00 96.44 123 ALA A N 1
ATOM 912 C CA . ALA A 1 123 ? -3.328 -16.688 -6.107 1.00 96.44 123 ALA A CA 1
ATOM 913 C C . ALA A 1 123 ? -2.223 -16.242 -5.125 1.00 96.44 123 ALA A C 1
ATOM 915 O O . ALA A 1 123 ? -1.607 -17.060 -4.437 1.00 96.44 123 ALA A O 1
ATOM 916 N N . LEU A 1 124 ? -1.935 -14.940 -5.057 1.00 97.12 124 LEU A N 1
ATOM 917 C CA . LEU A 1 124 ? -1.030 -14.364 -4.063 1.00 97.12 124 LEU A CA 1
ATOM 918 C C . LEU A 1 124 ? -1.642 -14.393 -2.656 1.00 97.12 124 LEU A C 1
ATOM 920 O O . LEU A 1 124 ? -0.944 -14.777 -1.723 1.00 97.12 124 LEU A O 1
ATOM 924 N N . GLN A 1 125 ? -2.927 -14.060 -2.495 1.00 96.00 125 GLN A N 1
ATOM 925 C CA . GLN A 1 125 ? -3.633 -14.140 -1.208 1.00 96.00 125 GLN A CA 1
ATOM 926 C C . GLN A 1 125 ? -3.667 -15.573 -0.659 1.00 96.00 125 GLN A C 1
ATOM 928 O O . GLN A 1 125 ? -3.436 -15.788 0.529 1.00 96.00 125 GLN A O 1
ATOM 933 N N . GLU A 1 126 ? -3.915 -16.568 -1.514 1.00 94.62 126 GLU A N 1
ATOM 934 C CA . GLU A 1 126 ? -3.896 -17.981 -1.116 1.00 94.62 126 GLU A CA 1
ATOM 935 C C . GLU A 1 126 ? -2.518 -18.420 -0.611 1.00 94.62 126 GLU A C 1
ATOM 937 O O . GLU A 1 126 ? -2.415 -19.070 0.431 1.00 94.62 126 GLU A O 1
ATOM 942 N N . ARG A 1 127 ? -1.443 -18.024 -1.303 1.00 95.56 127 ARG A N 1
ATOM 943 C CA . ARG A 1 127 ? -0.071 -18.310 -0.860 1.00 95.56 127 ARG A CA 1
ATOM 944 C C . ARG A 1 127 ? 0.287 -17.552 0.416 1.00 95.56 127 ARG A C 1
ATOM 946 O O . ARG A 1 127 ? 0.848 -18.153 1.323 1.00 95.56 127 ARG A O 1
ATOM 953 N N . ALA A 1 128 ? -0.087 -16.277 0.519 1.00 94.69 128 ALA A N 1
ATOM 954 C CA . ALA A 1 128 ? 0.222 -15.412 1.660 1.00 94.69 128 ALA A CA 1
ATOM 955 C C . ALA A 1 128 ? -0.331 -15.939 2.993 1.00 94.69 128 ALA A C 1
ATOM 957 O O . ALA A 1 128 ? 0.264 -15.704 4.040 1.00 94.69 128 ALA A O 1
ATOM 958 N N . ARG A 1 129 ? -1.443 -16.683 2.966 1.00 89.56 129 ARG A N 1
ATOM 959 C CA . ARG A 1 129 ? -2.041 -17.298 4.165 1.00 89.56 129 ARG A CA 1
ATOM 960 C C . ARG A 1 129 ? -1.291 -18.529 4.677 1.00 89.56 129 ARG A C 1
ATOM 962 O O . ARG A 1 129 ? -1.508 -18.921 5.817 1.00 89.56 129 ARG A O 1
ATOM 969 N N . ASN A 1 130 ? -0.445 -19.136 3.846 1.00 85.25 130 ASN A N 1
ATOM 970 C CA . ASN A 1 130 ? 0.210 -20.417 4.120 1.00 85.25 130 ASN A CA 1
ATOM 971 C C . ASN A 1 130 ? 1.736 -20.298 4.285 1.00 85.25 130 ASN A C 1
ATOM 973 O O . ASN A 1 130 ? 2.419 -21.318 4.343 1.00 85.25 130 ASN A O 1
ATOM 977 N N . VAL A 1 131 ? 2.280 -19.078 4.320 1.00 87.00 131 VAL A N 1
ATOM 978 C CA . VAL A 1 131 ? 3.723 -18.824 4.435 1.00 87.00 131 VAL A CA 1
ATOM 979 C C . VAL A 1 131 ? 4.069 -18.120 5.739 1.00 87.00 131 VAL A C 1
ATOM 981 O O . VAL A 1 131 ? 3.315 -17.279 6.225 1.00 87.00 131 VAL A O 1
ATOM 984 N N . ASP A 1 132 ? 5.259 -18.419 6.259 1.00 80.00 132 ASP A N 1
ATOM 985 C CA . ASP A 1 132 ? 5.798 -17.756 7.450 1.00 80.00 132 ASP A CA 1
ATOM 986 C C . ASP A 1 132 ? 6.280 -16.324 7.155 1.00 80.00 132 ASP A C 1
ATOM 988 O O . ASP A 1 132 ? 6.227 -15.460 8.028 1.00 80.00 132 ASP A O 1
ATOM 992 N N . SER A 1 133 ? 6.736 -16.055 5.922 1.00 91.19 133 SER A N 1
ATOM 993 C CA . SER A 1 133 ? 7.172 -14.725 5.474 1.00 91.19 133 SER A CA 1
ATOM 994 C C . SER A 1 133 ? 6.642 -14.370 4.082 1.00 91.19 133 SER A C 1
ATOM 996 O O . SER A 1 133 ? 6.658 -15.183 3.150 1.00 91.19 133 SER A O 1
ATOM 998 N N . LEU A 1 134 ? 6.233 -13.106 3.936 1.00 95.00 134 LEU A N 1
ATOM 999 C CA . LEU A 1 134 ? 5.790 -12.497 2.681 1.00 95.00 134 LEU A CA 1
ATOM 1000 C C . LEU A 1 134 ? 6.953 -12.114 1.749 1.00 95.00 134 LEU A C 1
ATOM 1002 O O . LEU A 1 134 ? 6.709 -11.832 0.576 1.00 95.00 134 LEU A O 1
ATOM 1006 N N . ASP A 1 135 ? 8.204 -12.165 2.220 1.00 95.19 135 ASP A N 1
ATOM 1007 C CA . ASP A 1 135 ? 9.394 -11.789 1.439 1.00 95.19 135 ASP A CA 1
ATOM 1008 C C . ASP A 1 135 ? 9.499 -12.569 0.123 1.00 95.19 135 ASP A C 1
ATOM 1010 O O . ASP A 1 135 ? 9.900 -12.034 -0.911 1.00 95.19 135 ASP A O 1
ATOM 1014 N N . SER A 1 136 ? 9.093 -13.842 0.146 1.00 94.94 136 SER A N 1
ATOM 1015 C CA . SER A 1 136 ? 9.097 -14.714 -1.034 1.00 94.94 136 SER A CA 1
ATOM 1016 C C . SER A 1 136 ? 8.100 -14.276 -2.114 1.00 94.94 136 SER A C 1
ATOM 1018 O O . SER A 1 136 ? 8.325 -14.521 -3.299 1.00 94.94 136 SER A O 1
ATOM 1020 N N . LEU A 1 137 ? 7.016 -13.603 -1.718 1.00 97.06 137 LEU A N 1
ATOM 1021 C CA . LEU A 1 137 ? 5.962 -13.109 -2.606 1.00 97.06 137 LEU A CA 1
ATOM 1022 C C . LEU A 1 137 ? 6.238 -11.684 -3.094 1.00 97.06 137 LEU A C 1
ATOM 1024 O O . LEU A 1 137 ? 5.623 -11.240 -4.065 1.00 97.06 137 LEU A O 1
ATOM 1028 N N . LEU A 1 138 ? 7.164 -10.973 -2.443 1.00 97.94 138 LEU A N 1
ATOM 1029 C CA . LEU A 1 138 ? 7.443 -9.564 -2.690 1.00 97.94 138 LEU A CA 1
ATOM 1030 C C . LEU A 1 138 ? 7.723 -9.257 -4.167 1.00 97.94 138 LEU A C 1
ATOM 1032 O O . LEU A 1 138 ? 7.084 -8.334 -4.679 1.00 97.94 138 LEU A O 1
ATOM 1036 N N . PRO A 1 139 ? 8.600 -9.989 -4.892 1.00 98.12 139 PRO A N 1
ATOM 1037 C CA . PRO A 1 139 ? 8.907 -9.632 -6.274 1.00 98.12 139 PRO A CA 1
ATOM 1038 C C . PRO A 1 139 ? 7.680 -9.684 -7.193 1.00 98.12 139 PRO A C 1
ATOM 1040 O O . PRO A 1 139 ? 7.464 -8.776 -7.994 1.00 98.12 139 PRO A O 1
ATOM 1043 N N . GLU A 1 140 ? 6.852 -10.722 -7.048 1.00 98.19 140 GLU A N 1
ATOM 1044 C CA . GLU A 1 140 ? 5.634 -10.892 -7.843 1.00 98.19 140 GLU A CA 1
ATOM 1045 C C . GLU A 1 140 ? 4.575 -9.853 -7.460 1.00 98.19 140 GLU A C 1
ATOM 1047 O O . GLU A 1 140 ? 4.026 -9.185 -8.336 1.00 98.19 140 GLU A O 1
ATOM 1052 N N . ALA A 1 141 ? 4.339 -9.646 -6.161 1.00 98.38 141 ALA A N 1
ATOM 1053 C CA . ALA A 1 141 ? 3.374 -8.664 -5.675 1.00 98.38 141 ALA A CA 1
ATOM 1054 C C . ALA A 1 141 ? 3.729 -7.236 -6.124 1.00 98.38 141 ALA A C 1
ATOM 1056 O O . ALA A 1 141 ? 2.865 -6.500 -6.600 1.00 98.38 141 ALA A O 1
ATOM 1057 N N . PHE A 1 142 ? 5.004 -6.844 -6.036 1.00 98.69 142 PHE A N 1
ATOM 1058 C CA . PHE A 1 142 ? 5.451 -5.512 -6.450 1.00 98.69 142 PHE A CA 1
ATOM 1059 C C . PHE A 1 142 ? 5.340 -5.324 -7.963 1.00 98.69 142 PHE A C 1
ATOM 1061 O O . PHE A 1 142 ? 4.975 -4.238 -8.417 1.00 98.69 142 PHE A O 1
ATOM 1068 N N . ALA A 1 143 ? 5.605 -6.367 -8.750 1.00 98.62 143 ALA A N 1
ATOM 1069 C CA . ALA A 1 143 ? 5.444 -6.310 -10.196 1.00 98.62 143 ALA A CA 1
ATOM 1070 C C . ALA A 1 143 ? 3.961 -6.176 -10.605 1.00 98.62 143 ALA A C 1
ATOM 1072 O O . ALA A 1 143 ? 3.639 -5.357 -11.468 1.00 98.62 143 ALA A O 1
ATOM 1073 N N . VAL A 1 144 ? 3.050 -6.886 -9.925 1.00 98.50 144 VAL A N 1
ATOM 1074 C CA . VAL A 1 144 ? 1.591 -6.752 -10.106 1.00 98.50 144 VAL A CA 1
ATOM 1075 C C . VAL A 1 144 ? 1.115 -5.336 -9.767 1.00 98.50 144 VAL A C 1
ATOM 1077 O O . VAL A 1 144 ? 0.418 -4.715 -10.569 1.00 98.50 144 VAL A O 1
ATOM 1080 N N . VAL A 1 145 ? 1.527 -4.781 -8.622 1.00 98.50 145 VAL A N 1
ATOM 1081 C CA . VAL A 1 145 ? 1.160 -3.408 -8.222 1.00 98.50 145 VAL A CA 1
ATOM 1082 C C . VAL A 1 145 ? 1.735 -2.371 -9.182 1.00 98.50 145 VAL A C 1
ATOM 1084 O O . VAL A 1 145 ? 1.049 -1.409 -9.528 1.00 98.50 145 VAL A O 1
ATOM 1087 N N . ARG A 1 146 ? 2.975 -2.555 -9.651 1.00 98.44 146 ARG A N 1
ATOM 1088 C CA . ARG A 1 146 ? 3.600 -1.668 -10.640 1.00 98.44 146 ARG A CA 1
ATOM 1089 C C . ARG A 1 146 ? 2.804 -1.637 -11.945 1.00 98.44 146 ARG A C 1
ATOM 1091 O O . ARG A 1 146 ? 2.563 -0.549 -12.466 1.00 98.44 146 ARG A O 1
ATOM 1098 N N . GLU A 1 147 ? 2.385 -2.794 -12.453 1.00 98.56 147 GLU A N 1
ATOM 1099 C CA . GLU A 1 147 ? 1.550 -2.879 -13.654 1.00 98.56 147 GLU A CA 1
ATOM 1100 C C . GLU A 1 147 ? 0.176 -2.237 -13.431 1.00 98.56 147 GLU A C 1
ATOM 1102 O O . GLU A 1 147 ? -0.262 -1.415 -14.236 1.00 98.56 147 GLU A O 1
ATOM 1107 N N . ALA A 1 148 ? -0.480 -2.544 -12.311 1.00 98.50 148 ALA A N 1
ATOM 1108 C CA . ALA A 1 148 ? -1.777 -1.970 -11.970 1.00 98.50 148 ALA A CA 1
ATOM 1109 C C . ALA A 1 148 ? -1.715 -0.442 -11.835 1.00 98.50 148 ALA A C 1
ATOM 1111 O O . ALA A 1 148 ? -2.570 0.261 -12.367 1.00 98.50 148 ALA A O 1
ATOM 1112 N N . SER A 1 149 ? -0.669 0.092 -11.202 1.00 98.38 149 SER A N 1
ATOM 1113 C CA . SER A 1 149 ? -0.427 1.535 -11.127 1.00 98.38 149 SER A CA 1
ATOM 1114 C C . SER A 1 149 ? -0.270 2.160 -12.514 1.00 98.38 149 SER A C 1
ATOM 1116 O O . SER A 1 149 ? -0.829 3.227 -12.775 1.00 98.38 149 SER A O 1
ATOM 1118 N N . ARG A 1 150 ? 0.438 1.491 -13.434 1.00 98.19 150 ARG A N 1
ATOM 1119 C CA . ARG A 1 150 ? 0.586 1.977 -14.810 1.00 98.19 150 ARG A CA 1
ATOM 1120 C C . ARG A 1 150 ? -0.762 2.034 -15.531 1.00 98.19 150 ARG A C 1
ATOM 1122 O O . ARG A 1 150 ? -1.018 3.015 -16.217 1.00 98.19 150 ARG A O 1
ATOM 1129 N N . ARG A 1 151 ? -1.622 1.026 -15.361 1.00 98.25 151 ARG A N 1
ATOM 1130 C CA . ARG A 1 151 ? -2.951 0.970 -16.000 1.00 98.25 151 ARG A CA 1
ATOM 1131 C C . ARG A 1 151 ? -3.938 1.975 -15.421 1.00 98.25 151 ARG A C 1
ATOM 1133 O O . ARG A 1 151 ? -4.640 2.639 -16.171 1.00 98.25 151 ARG A O 1
ATOM 1140 N N . VAL A 1 152 ? -3.987 2.074 -14.095 1.00 97.94 152 VAL A N 1
ATOM 1141 C CA . VAL A 1 152 ? -5.004 2.855 -13.378 1.00 97.94 152 VAL A CA 1
ATOM 1142 C C . VAL A 1 152 ? -4.618 4.327 -13.284 1.00 97.94 152 VAL A C 1
ATOM 1144 O O . VAL A 1 152 ? -5.454 5.199 -13.492 1.00 97.94 152 VAL A O 1
ATOM 1147 N N . LEU A 1 153 ? -3.353 4.615 -12.970 1.00 97.75 153 LEU A N 1
ATOM 1148 C CA . LEU A 1 153 ? -2.880 5.976 -12.706 1.00 97.75 153 LEU A CA 1
ATOM 1149 C C . LEU A 1 153 ? -2.016 6.544 -13.837 1.00 97.75 153 LEU A C 1
ATOM 1151 O O . LEU A 1 153 ? -1.661 7.718 -13.791 1.00 97.75 153 LEU A O 1
ATOM 1155 N N . GLY A 1 154 ? -1.610 5.728 -14.816 1.00 97.94 154 GLY A N 1
ATOM 1156 C CA . GLY A 1 154 ? -0.614 6.130 -15.815 1.00 97.94 154 GLY A CA 1
ATOM 1157 C C . GLY A 1 154 ? 0.801 6.270 -15.242 1.00 97.94 154 GLY A C 1
ATOM 1158 O O . GLY A 1 154 ? 1.699 6.762 -15.921 1.00 97.94 154 GLY A O 1
ATOM 1159 N N . LEU A 1 155 ? 1.022 5.848 -13.991 1.00 97.81 155 LEU A N 1
ATOM 1160 C CA . LEU A 1 155 ? 2.290 6.001 -13.283 1.00 97.81 155 LEU A CA 1
ATOM 1161 C C . LEU A 1 155 ? 2.958 4.640 -13.130 1.00 97.81 155 LEU A C 1
ATOM 1163 O O . LEU A 1 155 ? 2.412 3.748 -12.486 1.00 97.81 155 LEU A O 1
ATOM 1167 N N . ARG A 1 156 ? 4.162 4.484 -13.681 1.00 97.62 156 ARG A N 1
ATOM 1168 C CA . ARG A 1 156 ? 5.000 3.300 -13.463 1.00 97.62 156 ARG A CA 1
ATOM 1169 C C . ARG A 1 156 ? 5.973 3.580 -12.310 1.00 97.62 156 ARG A C 1
ATOM 1171 O O . ARG A 1 156 ? 6.876 4.392 -12.513 1.00 97.62 156 ARG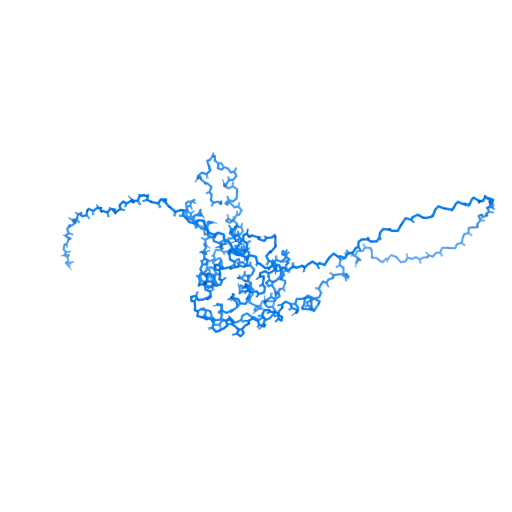 A O 1
ATOM 1178 N N . PRO A 1 157 ? 5.848 2.912 -11.145 1.00 98.25 157 PRO A N 1
ATOM 1179 C CA . PRO A 1 157 ? 6.801 3.073 -10.055 1.00 98.25 157 PRO A CA 1
ATOM 1180 C C . PRO A 1 157 ? 8.263 2.911 -10.492 1.00 98.25 157 PRO A C 1
ATOM 1182 O O . PRO A 1 157 ? 8.612 1.919 -11.135 1.00 98.25 157 PRO A O 1
ATOM 1185 N N . PHE A 1 158 ? 9.127 3.852 -10.123 1.00 98.00 158 PHE A N 1
ATOM 1186 C CA . PHE A 1 158 ? 10.567 3.811 -10.384 1.00 98.00 158 PHE A CA 1
ATOM 1187 C C . PHE A 1 158 ? 11.287 2.793 -9.495 1.00 98.00 158 PHE A C 1
ATOM 1189 O O . PHE A 1 158 ? 10.773 2.356 -8.469 1.00 98.00 158 PHE A O 1
ATOM 1196 N N . ASP A 1 159 ? 12.517 2.442 -9.851 1.00 97.81 159 ASP A N 1
ATOM 1197 C CA . ASP A 1 159 ? 13.293 1.447 -9.101 1.00 97.81 159 ASP A CA 1
ATOM 1198 C C . ASP A 1 159 ? 13.621 1.923 -7.679 1.00 97.81 159 ASP A C 1
ATOM 1200 O O . ASP A 1 159 ? 13.514 1.158 -6.724 1.00 97.81 159 ASP A O 1
ATOM 1204 N N . VAL A 1 160 ? 13.888 3.220 -7.500 1.00 96.56 160 VAL A N 1
ATOM 1205 C CA . VAL A 1 160 ? 14.052 3.827 -6.165 1.00 96.56 160 VAL A CA 1
ATOM 1206 C C . VAL A 1 160 ? 12.773 3.769 -5.324 1.00 96.56 160 VAL A C 1
ATOM 1208 O O . VAL A 1 160 ? 12.841 3.657 -4.104 1.00 96.56 160 VAL A O 1
ATOM 1211 N N . GLN A 1 161 ? 11.603 3.791 -5.966 1.00 98.19 161 GLN A N 1
ATOM 1212 C CA . GLN A 1 161 ? 10.313 3.661 -5.291 1.00 98.19 161 GLN A CA 1
ATOM 1213 C C . GLN A 1 161 ? 10.058 2.215 -4.857 1.00 98.19 161 GLN A C 1
ATOM 1215 O O . GLN A 1 161 ? 9.546 1.996 -3.762 1.00 98.19 161 GLN A O 1
ATOM 1220 N N . LEU A 1 162 ? 10.474 1.228 -5.663 1.00 98.38 162 LEU A N 1
ATOM 1221 C CA . LEU A 1 162 ? 10.468 -0.175 -5.239 1.00 98.38 162 LEU A CA 1
ATOM 1222 C C . LEU A 1 162 ? 11.360 -0.386 -4.015 1.00 98.38 162 LEU A C 1
ATOM 1224 O O . LEU A 1 162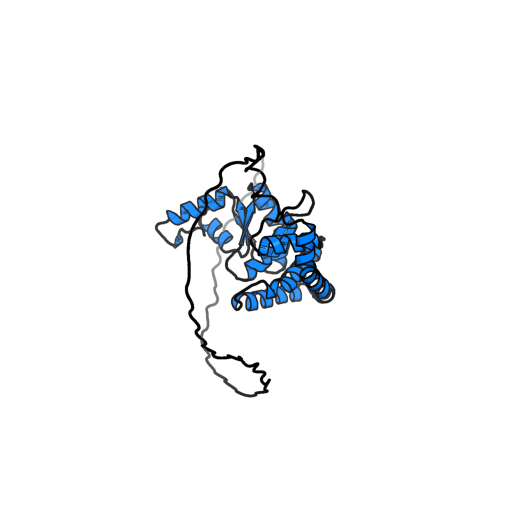 ? 10.953 -1.061 -3.077 1.00 98.38 162 LEU A O 1
ATOM 1228 N N . ILE A 1 163 ? 12.551 0.220 -4.005 1.00 97.75 163 ILE A N 1
ATOM 1229 C CA . ILE A 1 163 ? 13.466 0.167 -2.858 1.00 97.75 163 ILE A CA 1
ATOM 1230 C C . ILE A 1 163 ? 12.809 0.773 -1.619 1.00 97.75 163 ILE A C 1
ATOM 1232 O O . ILE A 1 163 ? 12.782 0.122 -0.580 1.00 97.75 163 ILE A O 1
ATOM 1236 N N . GLY A 1 164 ? 12.198 1.956 -1.736 1.00 97.69 164 GLY A N 1
ATOM 1237 C CA . GLY A 1 164 ? 11.436 2.554 -0.637 1.00 97.69 164 GLY A CA 1
ATOM 1238 C C . GLY A 1 164 ? 10.325 1.634 -0.119 1.00 97.69 164 GLY A C 1
ATOM 1239 O O . GLY A 1 164 ? 10.168 1.477 1.088 1.00 97.69 164 GLY A O 1
ATOM 1240 N N . GLY A 1 165 ? 9.605 0.955 -1.017 1.00 98.12 165 GLY A N 1
ATOM 1241 C CA . GLY A 1 165 ? 8.584 -0.025 -0.644 1.00 98.12 165 GLY A CA 1
ATOM 1242 C C . GLY A 1 165 ? 9.154 -1.237 0.099 1.00 98.12 165 GLY A C 1
ATOM 1243 O O . GLY A 1 165 ? 8.548 -1.696 1.063 1.00 98.12 165 GLY A O 1
ATOM 1244 N N . MET A 1 166 ? 10.328 -1.731 -0.305 1.00 98.00 166 MET A N 1
ATOM 1245 C CA . MET A 1 166 ? 11.019 -2.838 0.368 1.00 98.00 166 MET A CA 1
ATOM 1246 C C . MET A 1 166 ? 11.516 -2.452 1.763 1.00 98.00 166 MET A C 1
ATOM 1248 O O . MET A 1 166 ? 11.352 -3.228 2.699 1.00 98.00 166 MET A O 1
ATOM 1252 N N . VAL A 1 167 ? 12.060 -1.242 1.917 1.00 97.19 167 VAL A N 1
ATOM 1253 C CA . VAL A 1 167 ? 12.473 -0.693 3.220 1.00 97.19 167 VAL A CA 1
ATOM 1254 C C . VAL A 1 167 ? 11.271 -0.605 4.167 1.00 97.19 167 VAL A C 1
ATOM 1256 O O . VAL A 1 167 ? 11.327 -1.105 5.288 1.00 97.19 167 VAL A O 1
ATOM 1259 N N . LEU A 1 168 ? 10.139 -0.070 3.693 1.00 97.81 168 LEU A N 1
ATOM 1260 C CA . LEU A 1 168 ? 8.904 -0.015 4.483 1.00 97.81 168 LEU A CA 1
ATOM 1261 C C . LEU A 1 168 ? 8.370 -1.410 4.841 1.00 97.81 168 LEU A C 1
ATOM 1263 O O . LEU A 1 168 ? 7.884 -1.607 5.951 1.00 97.81 168 LEU A O 1
ATOM 1267 N N . HIS A 1 169 ? 8.460 -2.383 3.928 1.00 97.44 169 HIS A N 1
ATOM 1268 C CA . HIS A 1 169 ? 8.037 -3.758 4.207 1.00 97.44 169 HIS A CA 1
ATOM 1269 C C . HIS A 1 169 ? 8.861 -4.403 5.331 1.00 97.44 169 HIS A C 1
ATOM 1271 O O . HIS A 1 169 ? 8.295 -5.101 6.166 1.00 97.44 169 HIS A O 1
ATOM 1277 N N . LYS A 1 170 ? 10.165 -4.105 5.412 1.00 96.06 170 LYS A N 1
ATOM 1278 C CA . LYS A 1 170 ? 11.030 -4.563 6.512 1.00 96.06 170 LYS A CA 1
ATOM 1279 C C . LYS A 1 170 ? 10.758 -3.885 7.860 1.00 96.06 170 LYS A C 1
ATOM 1281 O O . LYS A 1 170 ? 11.362 -4.270 8.857 1.00 96.06 170 LYS A O 1
ATOM 1286 N N . GLY A 1 171 ? 9.867 -2.893 7.912 1.00 95.81 171 GLY A N 1
ATOM 1287 C CA . GLY A 1 171 ? 9.585 -2.124 9.127 1.00 95.81 171 GLY A CA 1
ATOM 1288 C C . GLY A 1 171 ? 10.598 -1.009 9.402 1.00 95.81 171 GLY A C 1
ATOM 1289 O O . GLY A 1 171 ? 10.685 -0.526 10.529 1.00 95.81 171 GLY A O 1
ATOM 1290 N N . GLU A 1 172 ? 11.360 -0.595 8.389 1.00 95.69 172 GLU A N 1
ATOM 1291 C CA . GLU A 1 172 ? 12.330 0.497 8.474 1.00 95.69 172 GLU A CA 1
ATOM 1292 C C . GLU A 1 172 ? 11.751 1.820 7.937 1.00 95.69 172 GLU A C 1
ATOM 1294 O O . GLU A 1 172 ? 10.697 1.866 7.296 1.00 95.69 172 GLU A O 1
ATOM 1299 N N . ILE A 1 173 ? 12.454 2.931 8.184 1.00 95.00 173 ILE A N 1
ATOM 1300 C CA . ILE A 1 173 ? 12.051 4.261 7.713 1.00 95.00 173 ILE A CA 1
ATOM 1301 C C . ILE A 1 173 ? 12.660 4.522 6.334 1.00 95.00 173 ILE A C 1
ATOM 1303 O O . ILE A 1 173 ? 13.867 4.696 6.196 1.00 95.00 173 ILE A O 1
ATOM 1307 N N . ALA A 1 174 ? 11.812 4.635 5.313 1.00 94.88 174 ALA A N 1
ATOM 1308 C CA . ALA A 1 174 ? 12.238 5.063 3.985 1.00 94.88 174 ALA A CA 1
ATOM 1309 C C . ALA A 1 174 ? 12.344 6.599 3.906 1.00 94.88 174 ALA A C 1
ATOM 1311 O O . ALA A 1 174 ? 11.359 7.300 3.635 1.00 94.88 174 ALA A O 1
ATOM 1312 N N . GLU A 1 175 ? 13.547 7.141 4.119 1.00 93.50 175 GLU A N 1
ATOM 1313 C CA . GLU A 1 175 ? 13.817 8.549 3.824 1.00 93.50 175 GLU A CA 1
ATOM 1314 C C . GLU A 1 175 ? 13.823 8.770 2.306 1.00 93.50 175 GLU A C 1
ATOM 1316 O O . GLU A 1 175 ? 14.580 8.162 1.555 1.00 93.50 175 GLU A O 1
ATOM 1321 N N . MET A 1 176 ? 12.945 9.659 1.853 1.00 93.62 176 MET A N 1
ATOM 1322 C CA . MET A 1 176 ? 12.796 10.021 0.443 1.00 93.62 176 MET A CA 1
ATOM 1323 C C . MET A 1 176 ? 12.622 11.534 0.352 1.00 93.62 176 MET A C 1
ATOM 1325 O O . MET A 1 176 ? 12.002 12.141 1.233 1.00 93.62 176 MET A O 1
ATOM 1329 N N . LYS A 1 177 ? 13.110 12.168 -0.704 1.00 92.88 177 LYS A N 1
ATOM 1330 C CA . LYS A 1 177 ? 12.908 13.607 -0.900 1.00 92.88 177 LYS A CA 1
ATOM 1331 C C . LYS A 1 177 ? 11.471 13.905 -1.328 1.00 92.88 177 LYS A C 1
ATOM 1333 O O . LYS A 1 177 ? 10.743 13.055 -1.850 1.00 92.88 177 LYS A O 1
ATOM 1338 N N . THR A 1 178 ? 11.029 15.135 -1.086 1.00 90.94 178 THR A N 1
ATOM 1339 C CA . THR A 1 178 ? 9.742 15.614 -1.603 1.00 90.94 178 THR A CA 1
ATOM 1340 C C . THR A 1 178 ? 9.750 15.536 -3.129 1.00 90.94 178 THR A C 1
ATOM 1342 O O . THR A 1 178 ? 10.718 15.939 -3.765 1.00 90.94 178 THR A O 1
ATOM 1345 N N . GLY A 1 179 ? 8.677 15.001 -3.711 1.00 92.19 179 GLY A N 1
ATOM 1346 C CA . GLY A 1 179 ? 8.576 14.776 -5.156 1.00 92.19 179 GLY A CA 1
ATOM 1347 C C . GLY A 1 179 ? 8.979 13.372 -5.617 1.00 92.19 179 GLY A C 1
ATOM 1348 O O . GLY A 1 179 ? 8.626 12.990 -6.724 1.00 92.19 179 GLY A O 1
ATOM 1349 N N . GLU A 1 180 ? 9.593 12.541 -4.768 1.00 93.88 180 GLU A N 1
ATOM 1350 C CA . GLU A 1 180 ? 9.959 11.159 -5.134 1.00 93.88 180 GLU A CA 1
ATOM 1351 C C . GLU A 1 180 ? 8.773 10.174 -5.120 1.00 93.88 180 GLU A C 1
ATOM 1353 O O . GLU A 1 180 ? 8.948 8.978 -5.336 1.00 93.88 180 GLU A O 1
ATOM 1358 N N . GLY A 1 181 ? 7.548 10.654 -4.882 1.00 94.50 181 GLY A N 1
ATOM 1359 C CA . GLY A 1 181 ? 6.330 9.843 -4.967 1.00 94.50 181 GLY A CA 1
ATOM 1360 C C . GLY A 1 181 ? 6.063 8.942 -3.756 1.00 94.50 181 GLY A C 1
ATOM 1361 O O . GLY A 1 181 ? 5.586 7.826 -3.925 1.00 94.50 181 GLY A O 1
ATOM 1362 N N . LYS A 1 182 ? 6.312 9.432 -2.533 1.00 96.50 182 LYS A N 1
ATOM 1363 C CA . LYS A 1 182 ? 6.050 8.721 -1.259 1.00 96.50 182 LYS A CA 1
ATOM 1364 C C . LYS A 1 182 ? 4.660 8.076 -1.181 1.00 96.50 182 LYS A C 1
ATOM 1366 O O . LYS A 1 182 ? 4.526 6.945 -0.731 1.00 96.50 182 LYS A O 1
ATOM 1371 N N . THR A 1 183 ? 3.635 8.783 -1.655 1.00 96.06 183 THR A N 1
ATOM 1372 C CA . THR A 1 183 ? 2.250 8.289 -1.667 1.00 96.06 183 THR A CA 1
ATOM 1373 C C . THR A 1 183 ? 2.082 7.065 -2.570 1.00 96.06 183 THR A C 1
ATOM 1375 O O . THR A 1 183 ? 1.411 6.113 -2.189 1.00 96.06 183 THR A O 1
ATOM 1378 N N . LEU A 1 184 ? 2.736 7.050 -3.737 1.00 96.88 184 LEU A N 1
ATOM 1379 C CA . LEU A 1 184 ? 2.727 5.898 -4.642 1.00 96.88 184 LEU A CA 1
ATOM 1380 C C . LEU A 1 184 ? 3.512 4.718 -4.050 1.00 96.88 184 LEU A C 1
ATOM 1382 O O . LEU A 1 184 ? 3.084 3.572 -4.156 1.00 96.88 184 LEU A O 1
ATOM 1386 N N . VAL A 1 185 ? 4.634 5.008 -3.383 1.00 98.12 185 VAL A N 1
ATOM 1387 C CA . VAL A 1 185 ? 5.463 4.000 -2.708 1.00 98.12 185 VAL A CA 1
ATOM 1388 C C . VAL A 1 185 ? 4.679 3.249 -1.643 1.00 98.12 185 VAL A C 1
ATOM 1390 O O . VAL A 1 185 ? 4.805 2.033 -1.576 1.00 98.12 185 VAL A O 1
ATOM 1393 N N . ALA A 1 186 ? 3.850 3.938 -0.853 1.00 97.56 186 ALA A N 1
ATOM 1394 C CA . ALA A 1 186 ? 3.090 3.330 0.239 1.00 97.56 186 ALA A CA 1
ATOM 1395 C C . ALA A 1 186 ? 2.149 2.198 -0.218 1.00 97.56 186 ALA A C 1
ATOM 1397 O O . ALA A 1 186 ? 1.902 1.271 0.550 1.00 97.56 186 ALA A O 1
ATOM 1398 N N . ILE A 1 187 ? 1.674 2.224 -1.471 1.00 97.69 187 ILE A N 1
ATOM 1399 C CA . ILE A 1 187 ? 0.791 1.180 -2.016 1.00 97.69 187 ILE A CA 1
ATOM 1400 C C . ILE A 1 187 ? 1.509 -0.170 -2.103 1.00 97.69 187 ILE A C 1
ATOM 1402 O O . ILE A 1 187 ? 0.890 -1.199 -1.860 1.00 97.69 187 ILE A O 1
ATOM 1406 N N . LEU A 1 188 ? 2.800 -0.183 -2.453 1.00 98.50 188 LEU A N 1
ATOM 1407 C CA . LEU A 1 188 ? 3.570 -1.410 -2.686 1.00 98.50 188 LEU A CA 1
ATOM 1408 C C . LEU A 1 188 ? 3.607 -2.321 -1.440 1.00 98.50 188 LEU A C 1
ATOM 1410 O O . LEU A 1 188 ? 3.116 -3.452 -1.519 1.00 98.50 188 LEU A O 1
ATOM 1414 N N . PRO A 1 189 ? 4.115 -1.863 -0.275 1.00 98.31 189 PRO A N 1
ATOM 1415 C CA . PRO A 1 189 ? 4.097 -2.664 0.939 1.00 98.31 189 PRO A CA 1
ATOM 1416 C C . PRO A 1 189 ? 2.686 -2.796 1.516 1.00 98.31 189 PRO A C 1
ATOM 1418 O O . PRO A 1 189 ? 2.397 -3.823 2.122 1.00 98.31 189 PRO A O 1
ATOM 1421 N N . ALA A 1 190 ? 1.793 -1.810 1.338 1.00 98.38 190 ALA A N 1
ATOM 1422 C CA . ALA A 1 190 ? 0.424 -1.929 1.834 1.00 98.38 190 ALA A CA 1
ATOM 1423 C C . ALA A 1 190 ? -0.323 -3.073 1.141 1.00 98.38 190 ALA A C 1
ATOM 1425 O O . ALA A 1 190 ? -0.935 -3.892 1.815 1.00 98.38 190 ALA A O 1
ATOM 1426 N N . PHE A 1 191 ? -0.200 -3.188 -0.182 1.00 98.56 191 PHE A N 1
ATOM 1427 C CA . PHE A 1 191 ? -0.765 -4.294 -0.944 1.00 98.56 191 PHE A CA 1
ATOM 1428 C C . PHE A 1 191 ? -0.174 -5.635 -0.506 1.00 98.56 191 PHE A C 1
ATOM 1430 O O . PHE A 1 191 ? -0.934 -6.530 -0.159 1.00 98.56 191 PHE A O 1
ATOM 1437 N N . LEU A 1 192 ? 1.160 -5.765 -0.467 1.00 98.38 192 LEU A N 1
ATOM 1438 C CA . LEU A 1 192 ? 1.828 -7.014 -0.080 1.00 98.38 192 LEU A CA 1
ATOM 1439 C C . LEU A 1 192 ? 1.388 -7.490 1.310 1.00 98.38 192 LEU A C 1
ATOM 1441 O O . LEU A 1 192 ? 1.008 -8.646 1.470 1.00 98.38 192 LEU A O 1
ATOM 1445 N N . ASN A 1 193 ? 1.403 -6.599 2.302 1.00 97.75 193 ASN A N 1
ATOM 1446 C CA . ASN A 1 193 ? 1.027 -6.940 3.674 1.00 97.75 193 ASN A CA 1
ATOM 1447 C C . ASN A 1 193 ? -0.477 -7.224 3.817 1.00 97.75 193 ASN A C 1
ATOM 1449 O O . ASN A 1 193 ? -0.865 -8.096 4.595 1.00 97.75 193 ASN A O 1
ATOM 1453 N N . ALA A 1 194 ? -1.324 -6.554 3.030 1.00 97.75 194 ALA A N 1
ATOM 1454 C CA . ALA A 1 194 ? -2.762 -6.801 3.015 1.00 97.75 194 ALA A CA 1
ATOM 1455 C C . ALA A 1 194 ? -3.122 -8.212 2.514 1.00 97.75 194 ALA A C 1
ATOM 1457 O O . ALA A 1 194 ? -4.148 -8.757 2.920 1.00 97.75 194 ALA A O 1
ATOM 1458 N N . LEU A 1 195 ? -2.264 -8.861 1.711 1.00 96.94 195 LEU A N 1
ATOM 1459 C CA . LEU A 1 195 ? -2.490 -10.236 1.239 1.00 96.94 195 LEU A CA 1
ATOM 1460 C C . LEU A 1 195 ? -2.616 -11.256 2.381 1.00 96.94 195 LEU A C 1
ATOM 1462 O O . LEU A 1 195 ? -3.290 -12.273 2.216 1.00 96.94 195 LEU A O 1
ATOM 1466 N N . ALA A 1 196 ? -2.014 -10.983 3.544 1.00 94.81 196 ALA A N 1
ATOM 1467 C CA . ALA A 1 196 ? -2.126 -11.834 4.727 1.00 94.81 196 ALA A CA 1
ATOM 1468 C C . ALA A 1 196 ? -3.513 -11.772 5.401 1.00 94.81 196 ALA A C 1
ATOM 1470 O O . ALA A 1 196 ? -3.786 -12.566 6.300 1.00 94.81 196 ALA A O 1
ATOM 1471 N N . GLY A 1 197 ? -4.389 -10.841 4.998 1.00 93.44 197 GLY A N 1
ATOM 1472 C CA . GLY A 1 197 ? -5.754 -10.712 5.523 1.00 93.44 197 GLY A CA 1
ATOM 1473 C C . GLY A 1 197 ? -5.843 -10.174 6.954 1.00 93.44 197 GLY A C 1
ATOM 1474 O O . GLY A 1 197 ? -6.856 -10.378 7.613 1.00 93.44 197 GLY A O 1
ATOM 1475 N N . LYS A 1 198 ? -4.786 -9.518 7.447 1.00 93.38 198 LYS A N 1
ATOM 1476 C CA . LYS A 1 198 ? -4.727 -8.924 8.798 1.00 93.38 198 LYS A CA 1
ATOM 1477 C C . LYS A 1 198 ? -5.086 -7.431 8.834 1.00 93.38 198 LYS A C 1
ATOM 1479 O O . LYS A 1 198 ? -5.074 -6.843 9.908 1.00 93.38 198 LYS A O 1
ATOM 1484 N N . GLY A 1 199 ? -5.374 -6.835 7.675 1.00 95.75 199 GLY A N 1
ATOM 1485 C CA . GLY A 1 199 ? -5.555 -5.392 7.522 1.00 95.75 199 GLY A CA 1
ATOM 1486 C C . GLY A 1 199 ? -4.229 -4.619 7.525 1.00 95.75 199 GLY A C 1
ATOM 1487 O O . GLY A 1 199 ? -3.225 -5.051 8.095 1.00 95.75 199 GLY A O 1
ATOM 1488 N N . VAL A 1 200 ? -4.212 -3.462 6.861 1.00 98.25 200 VAL A N 1
ATOM 1489 C CA . VAL A 1 200 ? -3.083 -2.519 6.863 1.00 98.25 200 VAL A CA 1
ATOM 1490 C C . VAL A 1 200 ? -3.597 -1.110 7.110 1.00 98.25 200 VAL A C 1
ATOM 1492 O O . VAL A 1 200 ? -4.458 -0.629 6.381 1.00 98.25 200 VAL A O 1
ATOM 1495 N N . HIS A 1 201 ? -3.019 -0.405 8.082 1.00 98.38 201 HIS A N 1
ATOM 1496 C CA . HIS A 1 201 ? -3.351 0.996 8.342 1.00 98.38 201 HIS A CA 1
ATOM 1497 C C . HIS A 1 201 ? -2.329 1.931 7.697 1.00 98.38 201 HIS A C 1
ATOM 1499 O O . HIS A 1 201 ? -1.152 1.932 8.060 1.00 98.38 201 HIS A O 1
ATOM 1505 N N . VAL A 1 202 ? -2.784 2.761 6.759 1.00 98.25 202 VAL A N 1
ATOM 1506 C CA . VAL A 1 202 ? -1.980 3.834 6.167 1.00 98.25 202 VAL A CA 1
ATOM 1507 C C . VAL A 1 202 ? -2.299 5.130 6.902 1.00 98.25 202 VAL A C 1
ATOM 1509 O O . VAL A 1 202 ? -3.366 5.722 6.727 1.00 98.25 202 VAL A O 1
ATOM 1512 N N . VAL A 1 203 ? -1.365 5.558 7.751 1.00 98.12 203 VAL A N 1
ATOM 1513 C CA . VAL A 1 203 ? -1.558 6.712 8.633 1.00 98.12 203 VAL A CA 1
ATOM 1514 C C . VAL A 1 203 ? -1.069 7.991 7.962 1.00 98.12 203 VAL A C 1
ATOM 1516 O O . VAL A 1 203 ? 0.063 8.072 7.488 1.00 98.12 203 VAL A O 1
ATOM 1519 N N . THR A 1 204 ? -1.913 9.019 7.960 1.00 97.50 204 THR A N 1
ATOM 1520 C CA . THR A 1 204 ? -1.575 10.360 7.465 1.00 97.50 204 THR A CA 1
ATOM 1521 C C . THR A 1 204 ? -1.721 11.411 8.565 1.00 97.50 204 THR A C 1
ATOM 1523 O O . THR A 1 204 ? -2.226 11.140 9.655 1.00 97.50 204 THR A O 1
ATOM 1526 N N . VAL A 1 205 ? -1.250 12.630 8.292 1.00 96.44 205 VAL A N 1
ATOM 1527 C CA . VAL A 1 205 ? -1.266 13.720 9.282 1.00 96.44 205 VAL A CA 1
ATOM 1528 C C . VAL A 1 205 ? -2.622 14.420 9.405 1.00 96.44 205 VAL A C 1
ATOM 1530 O O . VAL A 1 205 ? -2.850 15.096 10.400 1.00 96.44 205 VAL A O 1
ATOM 1533 N N . ASN A 1 206 ? -3.505 14.318 8.406 1.00 97.00 206 ASN A N 1
ATOM 1534 C CA . ASN A 1 206 ? -4.823 14.956 8.440 1.00 97.00 206 ASN A CA 1
ATOM 1535 C C . ASN A 1 206 ? -5.835 14.262 7.514 1.00 97.00 206 ASN A C 1
ATOM 1537 O O . ASN A 1 206 ? -5.459 13.567 6.569 1.00 97.00 206 ASN A O 1
ATOM 1541 N N . ASP A 1 207 ? -7.121 14.513 7.766 1.00 96.12 207 ASP A N 1
ATOM 1542 C CA . ASP A 1 207 ? -8.244 13.892 7.054 1.00 96.12 207 ASP A CA 1
ATOM 1543 C C . ASP A 1 207 ? -8.251 14.191 5.551 1.00 96.12 207 ASP A C 1
ATOM 1545 O O . ASP A 1 207 ? -8.686 13.355 4.758 1.00 96.12 207 ASP A O 1
ATOM 1549 N N . TYR A 1 208 ? -7.758 15.364 5.138 1.00 97.25 208 TYR A N 1
ATOM 1550 C CA . TYR A 1 208 ? -7.660 15.707 3.721 1.00 97.25 208 TYR A CA 1
ATOM 1551 C C . TYR A 1 208 ? -6.683 14.779 2.993 1.00 97.25 208 TYR A C 1
ATOM 1553 O O . TYR A 1 208 ? -7.019 14.244 1.939 1.00 97.25 208 TYR A O 1
ATOM 1561 N N . LEU A 1 209 ? -5.491 14.556 3.554 1.00 97.56 209 LEU A N 1
ATOM 1562 C CA . LEU A 1 209 ? -4.495 13.659 2.972 1.00 97.56 209 LEU A CA 1
ATOM 1563 C C . LEU A 1 209 ? -4.959 12.203 3.026 1.00 97.56 209 LEU A C 1
ATOM 1565 O O . LEU A 1 209 ? -4.802 11.504 2.028 1.00 97.56 209 LEU A O 1
ATOM 1569 N N . ALA A 1 210 ? -5.588 11.774 4.127 1.00 97.81 210 ALA A N 1
ATOM 1570 C CA . ALA A 1 210 ? -6.188 10.443 4.229 1.00 97.81 210 ALA A CA 1
ATOM 1571 C C . ALA A 1 210 ? -7.204 10.207 3.103 1.00 97.81 210 ALA A C 1
ATOM 1573 O O . ALA A 1 210 ? -7.108 9.218 2.377 1.00 97.81 210 ALA A O 1
ATOM 1574 N N . ARG A 1 211 ? -8.142 11.148 2.915 1.00 98.06 211 ARG A N 1
ATOM 1575 C CA . ARG A 1 211 ? -9.167 11.068 1.870 1.00 98.06 211 ARG A CA 1
ATOM 1576 C C . ARG A 1 211 ? -8.550 11.096 0.477 1.00 98.06 211 ARG A C 1
ATOM 1578 O O . ARG A 1 211 ? -8.824 10.204 -0.317 1.00 98.06 211 ARG A O 1
ATOM 1585 N N . ARG A 1 212 ? -7.687 12.077 0.196 1.00 98.06 212 ARG A N 1
ATOM 1586 C CA . ARG A 1 212 ? -7.023 12.232 -1.106 1.00 98.06 212 ARG A CA 1
ATOM 1587 C C . ARG A 1 212 ? -6.270 10.966 -1.498 1.00 98.06 212 ARG A C 1
ATOM 1589 O O . ARG A 1 212 ? -6.397 10.510 -2.628 1.00 98.06 212 ARG A O 1
ATOM 1596 N N . ASP A 1 213 ? -5.483 10.406 -0.585 1.00 98.12 213 ASP A N 1
ATOM 1597 C CA . ASP A 1 213 ? -4.667 9.231 -0.883 1.00 98.12 213 ASP A CA 1
ATOM 1598 C C . ASP A 1 213 ? -5.559 7.987 -1.046 1.00 98.12 213 ASP A C 1
ATOM 1600 O O . ASP A 1 213 ? -5.389 7.225 -1.999 1.00 98.12 213 ASP A O 1
ATOM 1604 N N . CYS A 1 214 ? -6.592 7.837 -0.212 1.00 98.00 214 CYS A N 1
ATOM 1605 C CA . CYS A 1 214 ? -7.585 6.774 -0.353 1.00 98.00 214 CYS A CA 1
ATOM 1606 C C . CYS A 1 214 ? -8.350 6.836 -1.690 1.00 98.00 214 CYS A C 1
ATOM 1608 O O . CYS A 1 214 ? -8.593 5.801 -2.316 1.00 98.00 214 CYS A O 1
ATOM 1610 N N . GLU A 1 215 ? -8.725 8.026 -2.158 1.00 97.81 215 GLU A N 1
ATOM 1611 C CA . GLU A 1 215 ? -9.458 8.228 -3.415 1.00 97.81 215 GLU A CA 1
ATOM 1612 C C . GLU A 1 215 ? -8.554 8.137 -4.647 1.00 97.81 215 GLU A C 1
ATOM 1614 O O . GLU A 1 215 ? -8.977 7.623 -5.681 1.00 97.81 215 GLU A O 1
ATOM 1619 N N . TRP A 1 216 ? -7.309 8.607 -4.558 1.00 97.50 216 TRP A N 1
ATOM 1620 C CA . TRP A 1 216 ? -6.382 8.616 -5.685 1.00 97.50 216 TRP A CA 1
ATOM 1621 C C . TRP A 1 216 ? -5.614 7.301 -5.801 1.00 97.50 216 TRP A C 1
ATOM 1623 O O . TRP A 1 216 ? -5.888 6.491 -6.685 1.00 97.50 216 TRP A O 1
ATOM 1633 N N . VAL A 1 217 ? -4.669 7.054 -4.892 1.00 97.50 217 VAL A N 1
ATOM 1634 C CA . VAL A 1 217 ? -3.802 5.873 -4.973 1.00 97.50 217 VAL A CA 1
ATOM 1635 C C . VAL A 1 217 ? -4.506 4.589 -4.546 1.00 97.50 217 VAL A C 1
ATOM 1637 O O . VAL A 1 217 ? -4.175 3.517 -5.051 1.00 97.50 217 VAL A O 1
ATOM 1640 N N . GLY A 1 218 ? -5.546 4.683 -3.712 1.00 97.56 218 GLY A N 1
ATOM 1641 C CA . GLY A 1 218 ? -6.377 3.537 -3.339 1.00 97.56 218 GLY A CA 1
ATOM 1642 C C . GLY A 1 218 ? -7.116 2.881 -4.516 1.00 97.56 218 GLY A C 1
ATOM 1643 O O . GLY A 1 218 ? -7.598 1.760 -4.382 1.00 97.56 218 GLY A O 1
ATOM 1644 N N . GLN A 1 219 ? -7.187 3.516 -5.693 1.00 98.31 219 GLN A N 1
ATOM 1645 C CA . GLN A 1 219 ? -7.748 2.889 -6.899 1.00 98.31 219 GLN A CA 1
ATOM 1646 C C . GLN A 1 219 ? -6.939 1.671 -7.363 1.00 98.31 219 GLN A C 1
ATOM 1648 O O . GLN A 1 219 ? -7.520 0.736 -7.905 1.00 98.31 219 GLN A O 1
ATOM 1653 N N . VAL A 1 220 ? -5.625 1.647 -7.120 1.00 98.50 220 VAL A N 1
ATOM 1654 C CA . VAL A 1 220 ? -4.737 0.546 -7.529 1.00 98.50 220 VAL A CA 1
ATOM 1655 C C . VAL A 1 220 ? -5.071 -0.762 -6.794 1.00 98.50 220 VAL A C 1
ATOM 1657 O O . VAL A 1 220 ? -5.391 -1.745 -7.463 1.00 98.50 220 VAL A O 1
ATOM 1660 N N . PRO A 1 221 ? -5.078 -0.818 -5.446 1.00 98.31 221 PRO A N 1
ATOM 1661 C CA . PRO A 1 221 ? -5.500 -2.021 -4.730 1.00 98.31 221 PRO A CA 1
ATOM 1662 C C . PRO A 1 221 ? -6.971 -2.386 -4.990 1.00 98.31 221 PRO A C 1
ATOM 1664 O O . PRO A 1 221 ? -7.266 -3.571 -5.123 1.00 98.31 221 PRO A O 1
ATOM 1667 N N . ARG A 1 222 ? -7.878 -1.409 -5.175 1.00 98.56 222 ARG A N 1
ATOM 1668 C CA . ARG A 1 222 ? -9.272 -1.688 -5.588 1.00 98.56 222 ARG A CA 1
ATOM 1669 C C . ARG A 1 222 ? -9.348 -2.365 -6.953 1.00 98.56 222 ARG A C 1
ATOM 1671 O O . ARG A 1 222 ? -10.089 -3.329 -7.120 1.00 98.56 222 ARG A O 1
ATOM 1678 N N . PHE A 1 223 ? -8.561 -1.897 -7.921 1.00 98.50 223 PHE A N 1
ATOM 1679 C CA . PHE A 1 223 ? -8.461 -2.518 -9.240 1.00 98.50 223 PHE A CA 1
ATOM 1680 C C . PHE A 1 223 ? -7.960 -3.964 -9.150 1.00 98.50 223 PHE A C 1
ATOM 1682 O O . PHE A 1 223 ? -8.439 -4.809 -9.904 1.00 98.50 223 PHE A O 1
ATOM 1689 N N . LEU A 1 224 ? -7.053 -4.252 -8.215 1.00 98.38 224 LEU A N 1
ATOM 1690 C CA . LEU A 1 224 ? -6.528 -5.593 -7.943 1.00 98.38 224 LEU A CA 1
ATOM 1691 C C . LEU A 1 224 ? -7.466 -6.474 -7.097 1.00 98.38 224 LEU A C 1
ATOM 1693 O O . LEU A 1 224 ? -7.182 -7.653 -6.913 1.00 98.38 224 LEU A O 1
ATOM 1697 N N . GLY A 1 225 ? -8.601 -5.942 -6.635 1.00 97.19 225 GLY A N 1
ATOM 1698 C CA . GLY A 1 225 ? -9.628 -6.699 -5.915 1.00 97.19 225 GLY A CA 1
ATOM 1699 C C . GLY A 1 225 ? -9.566 -6.602 -4.389 1.00 97.19 225 GLY A C 1
ATOM 1700 O O . GLY A 1 225 ? -10.329 -7.297 -3.723 1.00 97.19 225 GLY A O 1
ATOM 1701 N N . LEU A 1 226 ? -8.711 -5.742 -3.829 1.00 98.12 226 LEU A N 1
ATOM 1702 C CA . LEU A 1 226 ? -8.698 -5.455 -2.392 1.00 98.12 226 LEU A CA 1
ATOM 1703 C C . LEU A 1 226 ? -9.739 -4.391 -2.021 1.00 98.12 226 LEU A C 1
ATOM 1705 O O . LEU A 1 226 ? -10.029 -3.468 -2.787 1.00 98.12 226 LEU A O 1
ATOM 1709 N N . LYS A 1 227 ? -10.267 -4.479 -0.802 1.00 98.31 227 LYS A N 1
ATOM 1710 C CA . LYS A 1 227 ? -11.124 -3.460 -0.195 1.00 98.31 227 LYS A CA 1
ATOM 1711 C C . LYS A 1 227 ? -10.270 -2.378 0.452 1.00 98.31 227 LYS A C 1
ATOM 1713 O O . LYS A 1 227 ? -9.325 -2.671 1.180 1.00 98.31 227 LYS A O 1
ATOM 1718 N N . VAL A 1 228 ? -10.634 -1.120 0.211 1.00 98.56 228 VAL A N 1
ATOM 1719 C CA . VAL A 1 228 ? -9.920 0.041 0.752 1.00 98.56 228 VAL A CA 1
ATOM 1720 C C . VAL A 1 228 ? -10.893 0.946 1.492 1.00 98.56 228 VAL A C 1
ATOM 1722 O O . VAL A 1 228 ? -11.790 1.512 0.859 1.00 98.56 228 VAL A O 1
ATOM 1725 N N . GLY A 1 229 ? -10.679 1.089 2.796 1.00 98.06 229 GLY A N 1
ATOM 1726 C CA . GLY A 1 229 ? -11.466 1.908 3.709 1.00 98.06 229 GLY A CA 1
ATOM 1727 C C . GLY A 1 229 ? -10.832 3.270 3.992 1.00 98.06 229 GLY A C 1
ATOM 1728 O O . GLY A 1 229 ? -9.639 3.502 3.769 1.00 98.06 229 GLY A O 1
ATOM 1729 N N . LEU A 1 230 ? -11.649 4.184 4.502 1.00 98.38 230 LEU A N 1
ATOM 1730 C CA . LEU A 1 230 ? -11.253 5.510 4.960 1.00 98.38 230 LEU A CA 1
ATOM 1731 C C . LEU A 1 230 ? -11.942 5.795 6.291 1.00 98.38 230 LEU A C 1
ATOM 1733 O O . LEU A 1 230 ? -13.163 5.752 6.372 1.00 98.38 230 LEU A O 1
ATOM 1737 N N . ILE A 1 231 ? -11.165 6.147 7.306 1.00 98.19 231 ILE A N 1
ATOM 1738 C CA . ILE A 1 231 ? -11.677 6.639 8.582 1.00 98.19 231 ILE A CA 1
ATOM 1739 C C . ILE A 1 231 ? -11.590 8.162 8.581 1.00 98.19 231 ILE A C 1
ATOM 1741 O O . ILE A 1 231 ? -10.549 8.734 8.252 1.00 98.19 231 ILE A O 1
ATOM 1745 N N . GLN A 1 232 ? -12.691 8.815 8.947 1.00 95.94 232 GLN A N 1
ATOM 1746 C CA . GLN A 1 232 ? -12.774 10.268 9.066 1.00 95.94 232 GLN A CA 1
ATOM 1747 C C . GLN A 1 232 ? -13.475 10.686 10.351 1.00 95.94 232 GLN A C 1
ATOM 1749 O O . GLN A 1 232 ? -14.223 9.919 10.969 1.00 95.94 232 GLN A O 1
ATOM 1754 N N . GLN A 1 233 ? -13.293 11.957 10.694 1.00 91.50 233 GLN A N 1
ATOM 1755 C CA . GLN A 1 233 ? -14.075 12.607 11.734 1.00 91.50 233 GLN A CA 1
ATOM 1756 C C . GLN A 1 233 ? -15.584 12.458 11.476 1.00 91.50 233 GLN A C 1
ATOM 1758 O O . GLN A 1 233 ? -16.054 12.503 10.339 1.00 91.50 233 GLN A O 1
ATOM 1763 N N . ASN A 1 234 ? -16.352 12.307 12.559 1.00 90.00 234 ASN A N 1
ATOM 1764 C CA . ASN A 1 234 ? -17.818 12.170 12.570 1.00 90.00 234 ASN A CA 1
ATOM 1765 C C . ASN A 1 234 ? -18.401 10.870 11.979 1.00 90.00 234 ASN A C 1
ATOM 1767 O O . ASN A 1 234 ? -19.613 10.788 11.793 1.00 90.00 234 ASN A O 1
ATOM 1771 N N . MET A 1 235 ? -17.586 9.841 11.725 1.00 95.25 235 MET A N 1
ATOM 1772 C CA . MET A 1 235 ? -18.105 8.499 11.426 1.00 95.25 235 MET A CA 1
ATOM 1773 C C . MET A 1 235 ? -18.671 7.813 12.672 1.00 95.25 235 MET A C 1
ATOM 1775 O O . MET A 1 235 ? -18.056 7.872 13.745 1.00 95.25 235 MET A O 1
ATOM 1779 N N . THR A 1 236 ? -19.802 7.120 12.509 1.00 93.56 236 THR A N 1
ATOM 1780 C CA . THR A 1 236 ? -20.379 6.266 13.559 1.00 93.56 236 THR A CA 1
ATOM 1781 C C . THR A 1 236 ? -19.502 5.039 13.812 1.00 93.56 236 THR A C 1
ATOM 1783 O O . THR A 1 236 ? -18.657 4.685 12.985 1.00 93.56 236 THR A O 1
ATOM 1786 N N . SER A 1 237 ? -19.692 4.370 14.950 1.00 91.25 237 SER A N 1
ATOM 1787 C CA . SER A 1 237 ? -18.934 3.157 15.284 1.00 91.25 237 SER A CA 1
ATOM 1788 C C . SER A 1 237 ? -19.134 2.049 14.245 1.00 91.25 237 SER A C 1
ATOM 1790 O O . SER A 1 237 ? -18.180 1.374 13.871 1.00 91.25 237 SER A O 1
ATOM 1792 N N . GLU A 1 238 ? -20.344 1.909 13.700 1.00 91.62 238 GLU A N 1
ATOM 1793 C CA . GLU A 1 238 ? -20.656 0.927 12.659 1.00 91.62 238 GLU A CA 1
ATOM 1794 C C . GLU A 1 238 ? -19.895 1.220 11.364 1.00 91.62 238 GLU A C 1
ATOM 1796 O O . GLU A 1 238 ? -19.284 0.317 10.794 1.00 91.62 238 GLU A O 1
ATOM 1801 N N . GLN A 1 239 ? -19.871 2.486 10.935 1.00 95.75 239 GLN A N 1
ATOM 1802 C CA . GLN A 1 239 ? -19.126 2.913 9.748 1.00 95.75 239 GLN A CA 1
ATOM 1803 C C . GLN A 1 239 ? -17.620 2.705 9.922 1.00 95.75 239 GLN A C 1
ATOM 1805 O O . GLN A 1 239 ? -16.938 2.298 8.982 1.00 95.75 239 GLN A O 1
ATOM 1810 N N . ARG A 1 240 ? -17.085 2.971 11.120 1.00 96.12 240 ARG A N 1
ATOM 1811 C CA . ARG A 1 240 ? -15.670 2.721 11.422 1.00 96.12 240 ARG A CA 1
ATOM 1812 C C . ARG A 1 240 ? -15.348 1.244 11.318 1.00 96.12 240 ARG A C 1
ATOM 1814 O O . ARG A 1 240 ? -14.409 0.895 10.614 1.00 96.12 240 ARG A O 1
ATOM 1821 N N . ARG A 1 241 ? -16.183 0.389 11.908 1.00 94.75 241 ARG A N 1
ATOM 1822 C CA . ARG A 1 241 ? -16.035 -1.065 11.825 1.00 94.75 241 ARG A CA 1
ATOM 1823 C C . ARG A 1 241 ? -16.028 -1.572 10.389 1.00 94.75 241 ARG A C 1
ATOM 1825 O O . ARG A 1 241 ? -15.163 -2.354 10.018 1.00 94.75 241 ARG A O 1
ATOM 1832 N N . GLU A 1 242 ? -16.933 -1.091 9.540 1.00 96.06 242 GLU A N 1
ATOM 1833 C CA . GLU A 1 242 ? -16.931 -1.446 8.113 1.00 96.06 242 GLU A CA 1
ATOM 1834 C C . GLU A 1 242 ? -15.626 -1.050 7.402 1.00 96.06 242 GLU A C 1
ATOM 1836 O O . GLU A 1 242 ? -15.117 -1.802 6.568 1.00 96.06 242 GLU A O 1
ATOM 1841 N N . ASN A 1 243 ? -15.056 0.106 7.751 1.00 97.69 243 ASN A N 1
ATOM 1842 C CA . ASN A 1 243 ? -13.794 0.579 7.187 1.00 97.69 243 ASN A CA 1
ATOM 1843 C C . ASN A 1 243 ? -12.571 -0.152 7.760 1.00 97.69 243 ASN A C 1
ATOM 1845 O O . ASN A 1 243 ? -11.629 -0.402 7.012 1.00 97.69 243 ASN A O 1
ATOM 1849 N N . TYR A 1 244 ? -12.567 -0.533 9.038 1.00 97.38 244 TYR A N 1
ATOM 1850 C CA . TYR A 1 244 ? -11.500 -1.344 9.637 1.00 97.38 244 TYR A CA 1
ATOM 1851 C C . TYR A 1 244 ? -11.500 -2.795 9.138 1.00 97.38 244 TYR A C 1
ATOM 1853 O O . TYR A 1 244 ? -10.445 -3.412 9.068 1.00 97.38 244 TYR A O 1
ATOM 1861 N N . LEU A 1 245 ? -12.647 -3.306 8.677 1.00 96.81 245 LEU A N 1
ATOM 1862 C CA . LEU A 1 245 ? -12.758 -4.609 8.007 1.00 96.81 245 LEU A CA 1
ATOM 1863 C C . LEU A 1 245 ? -12.247 -4.616 6.552 1.00 96.81 245 LEU A C 1
ATOM 1865 O O . LEU A 1 245 ? -12.302 -5.654 5.885 1.00 96.81 245 LEU A O 1
ATOM 1869 N N . CYS A 1 246 ? -11.798 -3.476 6.021 1.00 98.25 246 CYS A N 1
ATOM 1870 C CA . CYS A 1 246 ? -11.149 -3.422 4.714 1.00 98.25 246 CYS A CA 1
ATOM 1871 C C . CYS A 1 246 ? -9.711 -3.960 4.779 1.00 98.25 246 CYS A C 1
ATOM 1873 O O . CYS A 1 246 ? -9.063 -3.938 5.819 1.00 98.25 246 CYS A O 1
ATOM 1875 N N . ASP A 1 247 ? -9.182 -4.409 3.638 1.00 98.25 247 ASP A N 1
ATOM 1876 C CA . ASP A 1 247 ? -7.816 -4.937 3.563 1.00 98.25 247 ASP A CA 1
ATOM 1877 C C . ASP A 1 247 ? -6.766 -3.835 3.808 1.00 98.25 247 ASP A C 1
ATOM 1879 O O . ASP A 1 247 ? -5.703 -4.086 4.376 1.00 98.25 247 ASP A O 1
ATOM 1883 N N . ILE A 1 248 ? -7.069 -2.604 3.380 1.00 98.56 248 ILE A N 1
ATOM 1884 C CA . ILE A 1 248 ? -6.252 -1.406 3.600 1.00 98.56 248 ILE A CA 1
ATOM 1885 C C . ILE A 1 248 ? -7.154 -0.278 4.105 1.00 98.56 248 ILE A C 1
ATOM 1887 O O . ILE A 1 248 ? -8.160 0.035 3.472 1.00 98.56 248 ILE A O 1
ATOM 1891 N N . THR A 1 249 ? -6.761 0.397 5.179 1.00 98.62 249 THR A N 1
ATOM 1892 C CA . THR A 1 249 ? -7.536 1.481 5.793 1.00 98.62 249 THR A CA 1
ATOM 1893 C C . THR A 1 249 ? -6.684 2.734 5.914 1.00 98.62 249 THR A C 1
ATOM 1895 O O . THR A 1 249 ? -5.630 2.733 6.550 1.00 98.62 249 THR A O 1
ATOM 1898 N N . TYR A 1 250 ? -7.144 3.825 5.305 1.00 98.56 250 TYR A N 1
ATOM 1899 C CA . TYR A 1 250 ? -6.538 5.144 5.466 1.00 98.56 250 TYR A CA 1
ATOM 1900 C C . TYR A 1 250 ? -7.126 5.834 6.690 1.00 98.56 250 TYR A C 1
ATOM 1902 O O . TYR A 1 250 ? -8.344 5.893 6.851 1.00 98.56 250 TYR A O 1
ATOM 1910 N N . VAL A 1 251 ? -6.264 6.364 7.552 1.00 98.31 251 VAL A N 1
ATOM 1911 C CA . VAL A 1 251 ? -6.668 6.957 8.833 1.00 98.31 251 VAL A CA 1
ATOM 1912 C C . VAL A 1 251 ? -5.671 8.034 9.259 1.00 98.31 251 VAL A C 1
ATOM 1914 O O . VAL A 1 251 ? -4.551 8.103 8.747 1.00 98.31 251 VAL A O 1
ATOM 1917 N N . THR A 1 252 ? -6.060 8.913 10.176 1.00 98.31 252 THR A N 1
ATOM 1918 C CA . THR A 1 252 ? -5.125 9.844 10.819 1.00 98.31 252 THR A CA 1
ATOM 1919 C C . THR A 1 252 ? -4.588 9.267 12.122 1.00 98.31 252 THR A C 1
ATOM 1921 O O . THR A 1 252 ? -5.177 8.361 12.709 1.00 98.31 252 THR A O 1
ATOM 1924 N N . ASN A 1 253 ? -3.456 9.784 12.601 1.00 96.94 253 ASN A N 1
ATOM 1925 C CA . ASN A 1 253 ? -2.894 9.326 13.874 1.00 96.94 253 ASN A CA 1
ATOM 1926 C C . ASN A 1 253 ? -3.871 9.528 15.050 1.00 96.94 253 ASN A C 1
ATOM 1928 O O . ASN A 1 253 ? -3.967 8.664 15.917 1.00 96.94 253 ASN A O 1
ATOM 1932 N N . SER A 1 254 ? -4.602 10.646 15.062 1.00 95.69 254 SER A N 1
ATOM 1933 C CA . SER A 1 254 ? -5.564 10.988 16.104 1.00 95.69 254 SER A CA 1
ATOM 1934 C C . SER A 1 254 ? -6.735 10.017 16.112 1.00 95.69 254 SER A C 1
ATOM 1936 O O . SER A 1 254 ? -7.023 9.448 17.159 1.00 95.69 254 SER A O 1
ATOM 1938 N N . GLU A 1 255 ? -7.370 9.783 14.961 1.00 97.06 255 GLU A N 1
ATOM 1939 C CA . GLU A 1 255 ? -8.517 8.873 14.869 1.00 97.06 255 GLU A CA 1
ATOM 1940 C C . GLU A 1 255 ? -8.129 7.446 15.255 1.00 97.06 255 GLU A C 1
ATOM 1942 O O . GLU A 1 255 ? -8.807 6.836 16.074 1.00 97.06 255 GLU A O 1
ATOM 1947 N N . LEU A 1 256 ? -6.981 6.960 14.770 1.00 96.81 256 LEU A N 1
ATOM 1948 C CA . LEU A 1 256 ? -6.474 5.634 15.120 1.00 96.81 256 LEU A CA 1
ATOM 1949 C C . LEU A 1 256 ? -6.239 5.485 16.633 1.00 96.81 256 LEU A C 1
ATOM 1951 O O . LEU A 1 256 ? -6.585 4.462 17.220 1.00 96.81 256 LEU A O 1
ATOM 1955 N N . GLY A 1 257 ? -5.666 6.509 17.272 1.00 96.00 257 GLY A N 1
ATOM 1956 C CA . GLY A 1 257 ? -5.448 6.515 18.717 1.00 96.00 257 GLY A CA 1
ATOM 1957 C C . GLY A 1 257 ? -6.753 6.563 19.513 1.00 96.00 257 GLY A C 1
ATOM 1958 O O . GLY A 1 257 ? -6.906 5.825 20.483 1.00 96.00 257 GLY A O 1
ATOM 1959 N N . PHE A 1 258 ? -7.710 7.400 19.106 1.00 94.69 258 PHE A N 1
ATOM 1960 C CA . PHE A 1 258 ? -9.006 7.495 19.781 1.00 94.69 258 PHE A CA 1
ATOM 1961 C C . PHE A 1 258 ? -9.868 6.246 19.587 1.00 94.69 258 PHE A C 1
ATOM 1963 O O . PHE A 1 258 ? -10.560 5.859 20.524 1.00 94.69 258 PHE A O 1
ATOM 1970 N N . ASP A 1 259 ? -9.817 5.601 18.422 1.00 95.56 259 ASP A N 1
ATOM 1971 C CA . ASP A 1 259 ? -10.500 4.327 18.171 1.00 95.56 259 ASP A CA 1
ATOM 1972 C C . ASP A 1 259 ? -9.939 3.221 19.058 1.00 95.56 259 ASP A C 1
ATOM 1974 O O . ASP A 1 259 ? -10.696 2.590 19.791 1.00 95.56 259 ASP A O 1
ATOM 1978 N N . PHE A 1 260 ? -8.611 3.102 19.136 1.00 95.19 260 PHE A N 1
ATOM 1979 C CA . PHE A 1 260 ? -7.974 2.174 20.066 1.00 95.19 260 PHE A CA 1
ATOM 1980 C C . PHE A 1 260 ? -8.401 2.422 21.523 1.00 95.19 260 PHE A C 1
ATOM 1982 O O . PHE A 1 260 ? -8.717 1.485 22.254 1.00 95.19 260 PHE A O 1
ATOM 1989 N N . LEU A 1 261 ? -8.439 3.681 21.970 1.00 94.62 261 LEU A N 1
ATOM 1990 C CA . LEU A 1 261 ? -8.884 4.006 23.329 1.00 94.62 261 LEU A CA 1
ATOM 1991 C C . LEU A 1 261 ? -10.367 3.679 23.552 1.00 94.62 261 LEU A C 1
ATOM 1993 O O . LEU A 1 261 ? -10.710 3.174 24.619 1.00 94.62 261 LEU A O 1
ATOM 1997 N N . ARG A 1 262 ? -11.241 3.935 22.569 1.00 91.56 262 ARG A N 1
ATOM 1998 C CA . ARG A 1 262 ? -12.669 3.586 22.645 1.00 91.56 262 ARG A CA 1
ATOM 1999 C C . ARG A 1 262 ? -12.880 2.082 22.750 1.00 91.56 262 ARG A C 1
ATOM 2001 O O . ARG A 1 262 ? -13.666 1.652 23.589 1.00 91.56 262 ARG A O 1
ATOM 2008 N N . ASP A 1 263 ? -12.133 1.304 21.980 1.00 92.19 263 ASP A N 1
ATOM 2009 C CA . ASP A 1 263 ? -12.228 -0.155 21.981 1.00 92.19 263 ASP A CA 1
ATOM 2010 C C . ASP A 1 263 ? -11.797 -0.764 23.319 1.00 92.19 263 ASP A C 1
ATOM 2012 O O . ASP A 1 263 ? -12.409 -1.715 23.796 1.00 92.19 263 ASP A O 1
ATOM 2016 N N . ASN A 1 264 ? -10.816 -0.164 23.997 1.00 91.12 264 ASN A N 1
ATOM 2017 C CA . ASN A 1 264 ? -10.407 -0.594 25.339 1.00 91.12 264 ASN A CA 1
ATOM 2018 C C . ASN A 1 264 ? -11.384 -0.173 26.456 1.00 91.12 264 ASN A C 1
ATOM 2020 O O . ASN A 1 264 ? -11.274 -0.663 27.580 1.00 91.12 264 ASN A O 1
ATOM 2024 N N . LEU A 1 265 ? -12.324 0.732 26.173 1.00 89.81 265 LEU A N 1
ATOM 2025 C CA . LEU A 1 265 ? -13.387 1.141 27.098 1.00 89.81 265 LEU A CA 1
ATOM 2026 C C . LEU A 1 265 ? -14.726 0.448 26.802 1.00 89.81 265 LEU A C 1
ATOM 2028 O O . LEU A 1 265 ? -15.655 0.549 27.606 1.00 89.81 265 LEU A O 1
ATOM 2032 N N . ALA A 1 266 ? -14.840 -0.237 25.662 1.00 85.44 266 ALA A N 1
ATOM 2033 C CA . ALA A 1 266 ? -16.041 -0.949 25.258 1.00 85.44 266 ALA A CA 1
ATOM 2034 C C . ALA A 1 266 ? -16.348 -2.111 26.214 1.00 85.44 266 ALA A C 1
ATOM 2036 O O . ALA A 1 266 ? -15.494 -2.941 26.522 1.00 85.44 266 ALA A O 1
ATOM 2037 N N . THR A 1 267 ? -17.599 -2.193 26.663 1.00 83.44 267 THR A N 1
ATOM 2038 C CA . THR A 1 267 ? -18.071 -3.276 27.541 1.00 83.44 267 THR A CA 1
ATOM 2039 C C . THR A 1 267 ? -18.568 -4.494 26.766 1.00 83.44 267 THR A C 1
ATOM 2041 O O . THR A 1 267 ? -18.679 -5.578 27.334 1.00 83.44 267 THR A O 1
ATOM 2044 N N . GLU A 1 268 ? -18.872 -4.331 25.477 1.00 82.50 268 GLU A N 1
ATOM 2045 C CA . GLU A 1 268 ? -19.402 -5.377 24.606 1.00 82.50 268 GLU A CA 1
ATOM 2046 C C . GLU A 1 268 ? -18.535 -5.525 23.353 1.00 82.50 268 GLU A C 1
ATOM 2048 O O . GLU A 1 268 ? -18.138 -4.542 22.732 1.00 82.50 268 GLU A O 1
ATOM 2053 N N . SER A 1 269 ? -18.284 -6.761 22.913 1.00 78.12 269 SER A N 1
ATOM 2054 C CA . SER A 1 269 ? -17.470 -7.005 21.712 1.00 78.12 269 SER A CA 1
ATOM 2055 C C . SER A 1 269 ? -18.105 -6.460 20.426 1.00 78.12 269 SER A C 1
ATOM 2057 O O . SER A 1 269 ? -17.406 -6.224 19.449 1.00 78.12 269 SER A O 1
ATOM 2059 N N . ASN A 1 270 ? -19.425 -6.249 20.404 1.00 75.88 270 ASN A N 1
ATOM 2060 C CA . ASN A 1 270 ? -20.125 -5.736 19.224 1.00 75.88 270 ASN A CA 1
ATOM 2061 C C . ASN A 1 270 ? -20.008 -4.209 19.060 1.00 75.88 270 ASN A C 1
ATOM 2063 O O . ASN A 1 270 ? -20.352 -3.693 18.000 1.00 75.88 270 ASN A O 1
ATOM 2067 N N . SER A 1 271 ? -19.532 -3.488 20.083 1.00 73.75 271 SER A N 1
ATOM 2068 C CA . SER A 1 271 ? -19.303 -2.039 20.009 1.00 73.75 271 SER A CA 1
ATOM 2069 C C . SER A 1 271 ? -17.878 -1.659 19.593 1.00 73.75 271 SER A C 1
ATOM 2071 O O . SER A 1 271 ? -17.579 -0.468 19.542 1.00 73.75 271 SER A O 1
ATOM 2073 N N . LEU A 1 272 ? -17.016 -2.646 19.320 1.00 76.56 272 LEU A N 1
ATOM 2074 C CA . LEU A 1 272 ? -15.643 -2.427 18.866 1.00 76.56 272 LEU A CA 1
ATOM 2075 C C . LEU A 1 272 ? -15.624 -1.841 17.449 1.00 76.56 272 LEU A C 1
ATOM 2077 O O . LEU A 1 272 ? -16.360 -2.290 16.561 1.00 76.56 272 LEU A O 1
ATOM 2081 N N . ALA A 1 273 ? -14.786 -0.827 17.257 1.00 76.38 273 ALA A N 1
ATOM 2082 C CA . ALA A 1 273 ? -14.510 -0.231 15.963 1.00 76.38 273 ALA A CA 1
ATOM 2083 C C . ALA A 1 273 ? -13.458 -1.036 15.185 1.00 76.38 273 ALA A C 1
ATOM 2085 O O . ALA A 1 273 ? -13.639 -1.212 13.983 1.00 76.38 273 ALA A O 1
ATOM 2086 N N . MET A 1 274 ? -12.395 -1.518 15.837 1.00 78.75 274 MET A N 1
ATOM 2087 C CA . MET A 1 274 ? -11.312 -2.309 15.229 1.00 78.75 274 MET A CA 1
ATOM 2088 C C . MET A 1 274 ? -11.502 -3.813 15.456 1.00 78.75 274 MET A C 1
ATOM 2090 O O . MET A 1 274 ? -11.188 -4.572 14.513 1.00 78.75 274 MET A O 1
#

InterPro domains:
  IPR000185 Protein translocase subunit SecA [PR00906] (137-161)
  IPR000185 Protein translocase subunit SecA [PR00906] (175-189)
  IPR000185 Protein translocase subunit SecA [PR00906] (191-201)
  IPR000185 Protein translocase subunit SecA [PR00906] (244-264)
  IPR000185 Protein translocase subunit SecA [PTHR30612] (71-270)
  IPR011115 SecA DEAD-like, N-terminal [PF07517] (91-271)
  IPR011115 SecA DEAD-like, N-terminal [SM00957] (77-274)
  IPR014001 Helicase superfamily 1/2, ATP-binding domain [PS51192] (163-274)
  IPR014018 SecA motor DEAD [PS51196] (77-274)
  IPR027417 P-loop containing nucleoside triphosphate hydrolase [G3DSA:3.40.50.300] (76-274)
  IPR027417 P-loop containing nucleoside triphosphate hydrolase [SSF52540] (96-272)